Protein AF-A0A1R1WZR1-F1 (afdb_monomer_lite)

Structure (mmCIF, N/CA/C/O backbone):
data_AF-A0A1R1WZR1-F1
#
_entry.id   AF-A0A1R1WZR1-F1
#
loop_
_atom_site.group_PDB
_atom_site.id
_atom_site.type_symbol
_atom_site.label_atom_id
_atom_site.label_alt_id
_atom_site.label_comp_id
_atom_site.label_asym_id
_atom_site.label_entity_id
_atom_site.label_seq_id
_atom_site.pdbx_PDB_ins_code
_atom_site.Cartn_x
_atom_site.Cartn_y
_atom_site.Cartn_z
_atom_site.occupancy
_atom_site.B_iso_or_equiv
_atom_site.auth_seq_id
_atom_site.auth_comp_id
_atom_site.auth_asym_id
_atom_site.auth_atom_id
_atom_site.pdbx_PDB_model_num
ATOM 1 N N . MET A 1 1 ? -73.482 -11.116 -15.774 1.00 37.62 1 MET A N 1
ATOM 2 C CA . MET A 1 1 ? -74.041 -12.390 -16.277 1.00 37.62 1 MET A CA 1
ATOM 3 C C . MET A 1 1 ? -73.138 -12.902 -17.390 1.00 37.62 1 MET A C 1
ATOM 5 O O . MET A 1 1 ? -72.850 -12.108 -18.271 1.00 37.62 1 MET A O 1
ATOM 9 N N . LEU A 1 2 ? -72.759 -14.193 -17.329 1.00 36.72 2 LEU A N 1
ATOM 10 C CA . LEU A 1 2 ? -72.035 -14.998 -18.341 1.00 36.72 2 LEU A CA 1
ATOM 11 C C . LEU A 1 2 ? -70.563 -14.588 -18.610 1.00 36.72 2 LEU A C 1
ATOM 13 O O . LEU A 1 2 ? -70.314 -13.459 -18.987 1.00 36.72 2 LEU A O 1
ATOM 17 N N . ARG A 1 3 ? -69.519 -15.421 -18.483 1.00 36.16 3 ARG A N 1
ATOM 18 C CA . ARG A 1 3 ? -69.372 -16.884 -18.357 1.00 36.16 3 ARG A CA 1
ATOM 19 C C . ARG A 1 3 ? -68.064 -17.215 -17.615 1.00 36.16 3 ARG A C 1
ATOM 21 O O . ARG A 1 3 ? -66.994 -16.769 -18.009 1.00 36.16 3 ARG A O 1
ATOM 28 N N . ILE A 1 4 ? -68.189 -18.045 -16.584 1.00 40.59 4 ILE A N 1
ATOM 29 C CA . ILE A 1 4 ? -67.161 -18.957 -16.067 1.00 40.59 4 ILE A CA 1
ATOM 30 C C . ILE A 1 4 ? -67.338 -20.287 -16.822 1.00 40.59 4 ILE A C 1
ATOM 32 O O . ILE A 1 4 ? -68.452 -20.584 -17.253 1.00 40.59 4 ILE A O 1
ATOM 36 N N . ALA A 1 5 ? -66.262 -21.075 -16.889 1.00 35.78 5 ALA A N 1
ATOM 37 C CA . ALA A 1 5 ? -66.178 -22.492 -17.266 1.00 35.78 5 ALA A CA 1
ATOM 38 C C . ALA A 1 5 ? -65.699 -22.778 -18.695 1.00 35.78 5 ALA A C 1
ATOM 40 O O . ALA A 1 5 ? -66.487 -22.821 -19.630 1.00 35.78 5 ALA A O 1
ATOM 41 N N . TRP A 1 6 ? -64.395 -23.046 -18.795 1.00 32.50 6 TRP A N 1
ATOM 42 C CA . TRP A 1 6 ? -63.782 -24.204 -19.465 1.00 32.50 6 TRP A CA 1
ATOM 43 C C . TRP A 1 6 ? -62.463 -24.460 -18.695 1.00 32.50 6 TRP A C 1
ATOM 45 O O . TRP A 1 6 ? -61.526 -23.678 -18.798 1.00 32.50 6 TRP A O 1
ATOM 55 N N . PHE A 1 7 ? -62.527 -25.214 -17.588 1.00 30.33 7 PHE A N 1
ATOM 56 C CA . PHE A 1 7 ? -61.981 -26.582 -17.462 1.00 30.33 7 PHE A CA 1
ATOM 57 C C . PHE A 1 7 ? -60.513 -26.675 -17.919 1.00 30.33 7 PHE A C 1
ATOM 59 O O . PHE A 1 7 ? -60.225 -26.639 -19.106 1.00 30.33 7 PHE A O 1
ATOM 66 N N . VAL A 1 8 ? -59.532 -26.649 -17.007 1.00 36.91 8 VAL A N 1
ATOM 67 C CA . VAL A 1 8 ? -59.075 -27.816 -16.215 1.00 36.91 8 VAL A CA 1
ATOM 68 C C . VAL A 1 8 ? -58.863 -29.033 -17.114 1.00 36.91 8 VAL A C 1
ATOM 70 O O . VAL A 1 8 ? -59.673 -29.946 -17.099 1.00 36.91 8 VAL A O 1
ATOM 73 N N . TYR A 1 9 ? -57.788 -29.024 -17.905 1.00 30.56 9 TYR A N 1
ATOM 74 C CA . TYR A 1 9 ? -57.142 -30.223 -18.450 1.00 30.56 9 TYR A CA 1
ATOM 75 C C . TYR A 1 9 ? -55.750 -29.841 -18.975 1.00 30.56 9 TYR A C 1
ATOM 77 O O . TYR A 1 9 ? -55.627 -29.434 -20.119 1.00 30.56 9 TYR A O 1
ATOM 85 N N . THR A 1 10 ? -54.748 -29.885 -18.089 1.00 32.31 10 THR A N 1
ATOM 86 C CA 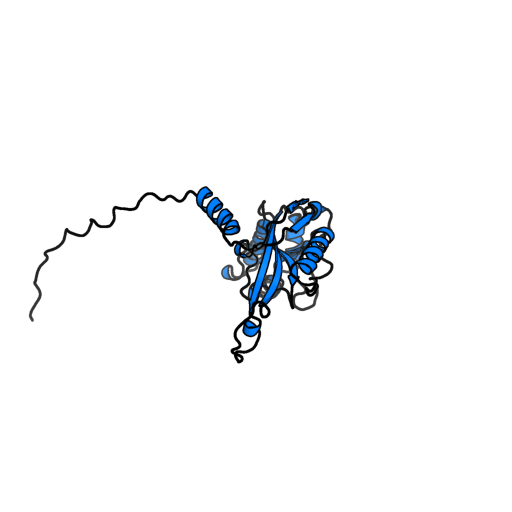. THR A 1 10 ? -53.331 -30.273 -18.316 1.00 32.31 10 THR A CA 1
ATOM 87 C C . THR A 1 10 ? -52.507 -29.880 -17.085 1.00 32.31 10 THR A C 1
ATOM 89 O O . THR A 1 10 ? -51.601 -29.053 -17.127 1.00 32.31 10 THR A O 1
ATOM 92 N N . VAL A 1 11 ? -52.854 -30.475 -15.942 1.00 35.56 11 VAL A N 1
ATOM 93 C CA . VAL A 1 11 ? -51.859 -30.803 -14.917 1.00 35.56 11 VAL A CA 1
ATOM 94 C C . VAL A 1 11 ? -51.240 -32.123 -15.378 1.00 35.56 11 VAL A C 1
ATOM 96 O O . VAL A 1 11 ? -51.978 -33.006 -15.802 1.00 35.56 11 VAL A O 1
ATOM 99 N N . ALA A 1 12 ? -49.913 -32.232 -15.294 1.00 37.47 12 ALA A N 1
ATOM 100 C CA . ALA A 1 12 ? -49.085 -33.338 -15.787 1.00 37.47 12 ALA A CA 1
ATOM 101 C C . ALA A 1 12 ? -48.846 -33.348 -17.308 1.00 37.47 12 ALA A C 1
ATOM 103 O O . ALA A 1 12 ? -49.544 -34.018 -18.050 1.00 37.47 12 ALA A O 1
ATOM 104 N N . VAL A 1 13 ? -47.842 -32.584 -17.753 1.00 36.78 13 VAL A N 1
ATOM 105 C CA . VAL A 1 13 ? -46.701 -32.998 -18.606 1.00 36.78 13 VAL A CA 1
ATOM 106 C C . VAL A 1 13 ? -45.924 -31.716 -18.919 1.00 36.78 13 VAL A C 1
ATOM 108 O O . VAL A 1 13 ? -46.187 -31.047 -19.905 1.00 36.78 13 VAL A O 1
ATOM 111 N N . GLN A 1 14 ? -45.025 -31.334 -18.009 1.00 33.38 14 GLN A N 1
ATOM 112 C CA . GLN A 1 14 ? -43.757 -30.632 -18.299 1.00 33.38 14 GLN A CA 1
ATOM 113 C C . GLN A 1 14 ? -42.875 -30.493 -17.039 1.00 33.38 14 GLN A C 1
ATOM 115 O O . GLN A 1 14 ? -42.017 -29.625 -16.940 1.00 33.38 14 GLN A O 1
ATOM 120 N N . ALA A 1 15 ? -43.021 -31.421 -16.086 1.00 34.47 15 ALA A N 1
ATOM 121 C CA . ALA A 1 15 ? -42.081 -31.634 -14.983 1.00 34.47 15 ALA A CA 1
ATOM 122 C C . ALA A 1 15 ? -41.011 -32.679 -15.367 1.00 34.47 15 ALA A C 1
ATOM 124 O O . ALA A 1 15 ? -40.674 -33.562 -14.583 1.00 34.47 15 ALA A O 1
ATOM 125 N N . THR A 1 16 ? -40.512 -32.631 -16.607 1.00 35.34 16 THR A N 1
ATOM 126 C CA . THR A 1 16 ? -39.524 -33.608 -17.112 1.00 35.34 16 THR A CA 1
ATOM 127 C C . THR A 1 16 ? -38.493 -32.983 -18.055 1.00 35.34 16 THR A C 1
ATOM 129 O O . THR A 1 16 ? -37.987 -33.644 -18.951 1.00 35.34 16 THR A O 1
ATOM 132 N N . LEU A 1 17 ? -38.153 -31.708 -17.839 1.00 32.84 17 LEU A N 1
ATOM 133 C CA . LEU A 1 17 ? -37.008 -31.043 -18.485 1.00 32.84 17 LEU A CA 1
ATOM 134 C C . LEU A 1 17 ? -36.133 -30.260 -17.487 1.00 32.84 17 LEU A C 1
ATOM 136 O O . LEU A 1 17 ? -35.442 -29.317 -17.852 1.00 32.84 17 LEU A O 1
ATOM 140 N N . ILE A 1 18 ? -36.132 -30.676 -16.215 1.00 35.16 18 ILE A N 1
ATOM 141 C CA . ILE A 1 18 ? -35.184 -30.204 -15.190 1.00 35.16 18 ILE A CA 1
ATOM 142 C C . ILE A 1 18 ? -34.619 -31.418 -14.439 1.00 35.16 18 ILE A C 1
ATOM 144 O O . ILE A 1 18 ? -34.732 -31.520 -13.229 1.00 35.16 18 ILE A O 1
ATOM 148 N N . VAL A 1 19 ? -34.054 -32.385 -15.164 1.00 33.97 19 VAL A N 1
ATOM 149 C CA . VAL A 1 19 ? -33.111 -33.377 -14.615 1.00 33.97 19 VAL A CA 1
ATOM 150 C C . VAL A 1 19 ? -32.180 -33.804 -15.750 1.00 33.97 19 VAL A C 1
ATOM 152 O O . VAL A 1 19 ? -32.362 -34.863 -16.331 1.00 33.97 19 VAL A O 1
ATOM 155 N N . GLN A 1 20 ? -31.220 -32.954 -16.116 1.00 33.44 20 GLN A N 1
ATOM 156 C CA . GLN A 1 20 ? -29.980 -33.361 -16.796 1.00 33.44 20 GLN A CA 1
ATOM 157 C C . GLN A 1 20 ? -29.007 -32.175 -16.850 1.00 33.44 20 GLN A C 1
ATOM 159 O O . GLN A 1 20 ? -28.903 -31.477 -17.849 1.00 33.44 20 GLN A O 1
ATOM 164 N N . ASN A 1 21 ? -28.366 -31.898 -15.712 1.00 33.84 21 ASN A N 1
ATOM 165 C CA . ASN A 1 21 ? -26.949 -31.511 -15.621 1.00 33.84 21 ASN A CA 1
ATOM 166 C C . ASN A 1 21 ? -26.585 -31.216 -14.159 1.00 33.84 21 ASN A C 1
ATOM 168 O O . ASN A 1 21 ? -26.257 -30.098 -13.781 1.00 33.84 21 ASN A O 1
ATOM 172 N N . ASN A 1 22 ? -26.629 -32.255 -13.324 1.00 36.09 22 ASN A N 1
ATOM 173 C CA . ASN A 1 22 ? -25.802 -32.309 -12.124 1.00 36.09 22 ASN A CA 1
ATOM 174 C C . ASN A 1 22 ? -24.603 -33.191 -12.459 1.00 36.09 22 ASN A C 1
ATOM 176 O O . ASN A 1 22 ? -24.754 -34.407 -12.520 1.00 36.09 22 ASN A O 1
ATOM 180 N N . ASN A 1 23 ? -23.461 -32.562 -12.739 1.00 35.28 23 ASN A N 1
ATOM 181 C CA . ASN A 1 23 ? -22.123 -33.040 -12.369 1.00 35.28 23 ASN A CA 1
ATOM 182 C C . ASN A 1 23 ? -21.047 -32.075 -12.884 1.00 35.28 23 ASN A C 1
ATOM 184 O O . ASN A 1 23 ? -20.205 -32.445 -13.690 1.00 35.28 23 ASN A O 1
ATOM 188 N N . GLN A 1 24 ? -21.048 -30.839 -12.388 1.00 40.78 24 GLN A N 1
ATOM 189 C CA . GLN A 1 24 ? -19.816 -30.058 -12.270 1.00 40.78 24 GLN A CA 1
ATOM 190 C C . GLN A 1 24 ? -19.878 -29.255 -10.972 1.00 40.78 24 GLN A C 1
ATOM 192 O O . GLN A 1 24 ? -20.095 -28.048 -10.950 1.00 40.78 24 GLN A O 1
ATOM 197 N N . LEU A 1 25 ? -19.685 -29.958 -9.854 1.00 38.47 25 LEU A N 1
ATOM 198 C CA . LEU A 1 25 ? -19.007 -29.346 -8.717 1.00 38.47 25 LEU A CA 1
ATOM 199 C C . LEU A 1 25 ? -17.603 -29.005 -9.221 1.00 38.47 25 LEU A C 1
ATOM 201 O O . LEU A 1 25 ? -16.737 -29.873 -9.297 1.00 38.47 25 LEU A O 1
ATOM 205 N N . VAL A 1 26 ? -17.433 -27.763 -9.671 1.00 46.22 26 VAL A N 1
ATOM 206 C CA . VAL A 1 26 ? -16.134 -27.222 -10.057 1.00 46.22 26 VAL A CA 1
ATOM 207 C C . VAL A 1 26 ? -15.266 -27.270 -8.809 1.00 46.22 26 VAL A C 1
ATOM 209 O O . VAL A 1 26 ? -15.488 -26.538 -7.844 1.00 46.22 26 VAL A O 1
ATOM 212 N N . ASP A 1 27 ? -14.309 -28.190 -8.808 1.00 45.44 27 ASP A N 1
ATOM 213 C CA . ASP A 1 27 ? -13.252 -28.232 -7.816 1.00 45.44 27 ASP A CA 1
ATOM 214 C C . ASP A 1 27 ? -12.564 -26.860 -7.804 1.00 45.44 27 ASP A C 1
ATOM 216 O O . ASP A 1 27 ? -12.022 -26.399 -8.810 1.00 45.44 27 ASP A O 1
ATOM 220 N N . LEU A 1 28 ? -12.618 -26.172 -6.663 1.00 48.94 28 LEU A N 1
ATOM 221 C CA . LEU A 1 28 ? -12.037 -24.838 -6.497 1.00 48.94 28 LEU A CA 1
ATOM 222 C C . LEU A 1 28 ? -10.522 -24.838 -6.765 1.00 48.94 28 LEU A C 1
ATOM 224 O O . LEU A 1 28 ? -9.962 -23.792 -7.100 1.00 48.94 28 LEU A O 1
ATOM 228 N N . ASN A 1 29 ? -9.857 -25.996 -6.674 1.00 42.75 29 ASN A N 1
ATOM 229 C CA . ASN A 1 29 ? -8.469 -26.139 -7.107 1.00 42.75 29 ASN A CA 1
ATOM 230 C C . ASN A 1 29 ? -8.338 -26.152 -8.634 1.00 42.75 29 ASN A C 1
ATOM 232 O O . ASN A 1 29 ? -7.409 -25.545 -9.160 1.00 42.75 29 ASN A O 1
ATOM 236 N N . SER A 1 30 ? -9.289 -26.755 -9.344 1.00 43.06 30 SER A N 1
ATOM 237 C CA . SER A 1 30 ? -9.346 -26.760 -10.809 1.00 43.06 30 SER A CA 1
ATOM 238 C C . SER A 1 30 ? -9.629 -25.359 -11.372 1.00 43.06 30 SER A C 1
ATOM 240 O O . SER A 1 30 ? -8.906 -24.913 -12.257 1.00 43.06 30 SER A O 1
ATOM 242 N N . ALA A 1 31 ? -10.540 -24.587 -10.765 1.00 41.94 31 ALA A N 1
ATOM 243 C CA . ALA A 1 31 ? -10.764 -23.178 -11.131 1.00 41.94 31 ALA A CA 1
ATOM 244 C C . ALA A 1 31 ? -9.541 -22.277 -10.847 1.00 41.94 31 ALA A C 1
ATOM 246 O O . ALA A 1 31 ? -9.255 -21.332 -11.583 1.00 41.94 31 ALA A O 1
ATOM 247 N N . ARG A 1 32 ? -8.772 -22.579 -9.790 1.00 44.28 32 ARG A N 1
ATOM 248 C CA . ARG A 1 32 ? -7.516 -21.881 -9.464 1.00 44.28 32 ARG A CA 1
ATOM 249 C C . ARG A 1 32 ? -6.386 -22.225 -10.438 1.00 44.28 32 ARG A C 1
ATOM 251 O O . ARG A 1 32 ? -5.558 -21.363 -10.728 1.00 44.28 32 ARG A O 1
ATOM 258 N N . ILE A 1 33 ? -6.346 -23.460 -10.936 1.00 47.31 33 ILE A N 1
ATOM 259 C CA . ILE A 1 33 ? -5.414 -23.890 -11.985 1.00 47.31 33 ILE A CA 1
ATOM 260 C C . ILE A 1 33 ? -5.809 -23.270 -13.332 1.00 47.31 33 ILE A C 1
ATOM 262 O O . ILE A 1 33 ? -4.930 -22.817 -14.058 1.00 47.31 33 ILE A O 1
ATOM 266 N N . GLU A 1 34 ? -7.102 -23.155 -13.640 1.00 43.81 34 GLU A N 1
ATOM 267 C CA . GLU A 1 34 ? -7.590 -22.519 -14.871 1.00 43.81 34 GLU A CA 1
ATOM 268 C C . GLU A 1 34 ? -7.324 -21.007 -14.912 1.00 43.81 34 GLU A C 1
ATOM 270 O O . GLU A 1 34 ? -6.760 -20.529 -15.894 1.00 43.81 34 GLU A O 1
ATOM 275 N N . LEU A 1 35 ? -7.570 -20.268 -13.823 1.00 47.62 35 LEU A N 1
ATOM 276 C CA . LEU A 1 35 ? -7.175 -18.851 -13.705 1.00 47.62 35 LEU A CA 1
ATOM 277 C C . LEU A 1 35 ? -5.647 -18.657 -13.726 1.00 47.62 35 LEU A C 1
ATOM 279 O O . LEU A 1 35 ? -5.144 -17.648 -14.217 1.00 47.62 35 LEU A O 1
ATOM 283 N N . GLY A 1 36 ? -4.888 -19.632 -13.213 1.00 40.72 36 GLY A N 1
ATOM 284 C CA . GLY A 1 36 ? -3.427 -19.656 -13.320 1.00 40.72 36 GLY A CA 1
ATOM 285 C C . GLY A 1 36 ? -2.912 -19.955 -14.735 1.00 40.72 36 GLY A C 1
ATOM 286 O O . GLY A 1 36 ? -1.810 -19.516 -15.074 1.00 40.72 36 GLY A O 1
ATOM 287 N N . ASN A 1 37 ? -3.705 -20.662 -15.548 1.00 40.34 37 ASN A N 1
ATOM 288 C CA . ASN A 1 37 ? -3.395 -21.072 -16.922 1.00 40.34 37 ASN A CA 1
ATOM 289 C C . ASN A 1 37 ? -3.870 -20.072 -17.985 1.00 40.34 37 ASN A C 1
ATOM 291 O O . ASN A 1 37 ? -3.258 -20.000 -19.051 1.00 40.34 37 ASN A O 1
ATOM 295 N N . GLU A 1 38 ? -4.899 -19.260 -17.727 1.00 42.34 38 GLU A N 1
ATOM 296 C CA . GLU A 1 38 ? -5.240 -18.136 -18.615 1.00 42.34 38 GLU A CA 1
ATOM 297 C C . GLU A 1 38 ? -4.110 -17.101 -18.689 1.00 42.34 38 GLU A C 1
ATOM 299 O O . GLU A 1 38 ? -3.870 -16.524 -19.748 1.00 42.34 38 GLU A O 1
ATOM 304 N N . PHE A 1 39 ? -3.322 -16.968 -17.616 1.00 46.03 39 PHE A N 1
ATOM 305 C CA . PHE A 1 39 ? -2.108 -16.147 -17.580 1.00 46.03 39 PHE A CA 1
ATOM 306 C C . PHE A 1 39 ? -1.029 -16.599 -18.580 1.00 46.03 39 PHE A C 1
ATOM 308 O O . PHE A 1 39 ? -0.160 -15.818 -18.952 1.00 46.03 39 PHE A O 1
ATOM 315 N N . GLN A 1 40 ? -1.069 -17.864 -19.008 1.00 42.50 40 GLN A N 1
ATOM 316 C CA . GLN A 1 40 ? -0.094 -18.461 -19.922 1.00 42.50 40 GLN A CA 1
ATOM 317 C C . GLN A 1 40 ? -0.621 -18.563 -21.365 1.00 42.50 40 GLN A C 1
ATOM 319 O O . GLN A 1 40 ? 0.160 -18.774 -22.290 1.00 42.50 40 GLN A O 1
ATOM 324 N N . LYS A 1 41 ? -1.935 -18.390 -21.577 1.00 39.94 41 LYS A N 1
ATOM 325 C CA . LYS A 1 41 ? -2.591 -18.516 -22.891 1.00 39.94 41 LYS A CA 1
ATOM 326 C C . LYS A 1 41 ? -2.639 -17.227 -23.713 1.00 39.94 41 LYS A C 1
ATOM 328 O O . LYS A 1 41 ? -2.978 -17.302 -24.890 1.00 39.94 41 LYS A O 1
ATOM 333 N N . SER A 1 42 ? -2.294 -16.066 -23.155 1.00 42.25 42 SER A N 1
ATOM 334 C CA . SER A 1 42 ? -2.383 -14.793 -23.888 1.00 42.25 42 SER A CA 1
ATOM 335 C C . SER A 1 42 ? -1.244 -14.545 -24.885 1.00 42.25 42 SER A C 1
ATOM 337 O O . SER A 1 42 ? -1.295 -13.547 -25.596 1.00 42.25 42 SER A O 1
ATOM 339 N N . GLY A 1 43 ? -0.229 -15.417 -24.977 1.00 39.16 43 GLY A N 1
ATOM 340 C CA . GLY A 1 43 ? 0.824 -15.321 -26.003 1.00 39.16 43 GLY A CA 1
ATOM 341 C C . GLY A 1 43 ? 1.631 -14.013 -25.992 1.00 39.16 43 GLY A C 1
ATOM 342 O O . GLY A 1 43 ? 2.432 -13.776 -26.893 1.00 39.16 43 GLY A O 1
ATOM 343 N N . LEU A 1 44 ? 1.442 -13.161 -24.983 1.00 49.81 44 LEU A N 1
ATOM 344 C CA . LEU A 1 44 ? 2.223 -11.955 -24.782 1.00 49.81 44 LEU A CA 1
ATOM 345 C C . LEU A 1 44 ? 3.546 -12.378 -24.144 1.00 49.81 44 LEU A C 1
ATOM 347 O O . LEU A 1 44 ? 3.570 -12.825 -22.999 1.00 49.81 44 LEU A O 1
ATOM 351 N N . ASN A 1 45 ? 4.647 -12.235 -24.884 1.00 59.16 45 ASN A N 1
ATOM 352 C CA . ASN A 1 45 ? 6.003 -12.256 -24.332 1.00 59.16 45 ASN A CA 1
ATOM 353 C C . ASN A 1 45 ? 6.158 -11.067 -23.369 1.00 59.16 45 ASN A C 1
ATOM 355 O O . ASN A 1 45 ? 6.713 -10.028 -23.724 1.00 59.16 45 ASN A O 1
ATOM 359 N N . THR A 1 46 ? 5.607 -11.174 -22.163 1.00 69.44 46 THR A N 1
ATOM 360 C CA . THR A 1 46 ? 5.797 -10.169 -21.121 1.00 69.44 46 THR A CA 1
ATOM 361 C C . THR A 1 46 ? 7.178 -10.372 -20.510 1.00 69.44 46 THR A C 1
ATOM 363 O O . THR A 1 46 ? 7.476 -11.496 -20.105 1.00 69.44 46 THR A O 1
ATOM 366 N N . PRO A 1 47 ? 8.019 -9.327 -20.425 1.00 84.00 47 PRO A N 1
ATOM 367 C CA . PRO A 1 47 ? 9.342 -9.449 -19.833 1.00 84.00 47 PRO A CA 1
ATOM 368 C C . PRO A 1 47 ? 9.289 -9.996 -18.403 1.00 84.00 47 PRO A C 1
ATOM 370 O O . PRO A 1 47 ? 8.377 -9.681 -17.626 1.00 84.00 47 PRO A O 1
ATOM 373 N N . ASP A 1 48 ? 10.296 -10.793 -18.056 1.00 89.56 48 ASP A N 1
ATOM 374 C CA . ASP A 1 48 ? 10.505 -11.261 -16.692 1.00 89.56 48 ASP A CA 1
ATOM 375 C C . ASP A 1 48 ? 11.151 -10.157 -15.855 1.00 89.56 48 ASP A C 1
ATOM 377 O O . ASP A 1 48 ? 12.156 -9.558 -16.246 1.00 89.56 48 ASP A O 1
ATOM 381 N N . PHE A 1 49 ? 10.613 -9.935 -14.658 1.00 95.94 49 PHE A N 1
ATOM 382 C CA . PHE A 1 49 ? 11.166 -8.982 -13.703 1.00 95.94 49 PHE A CA 1
ATOM 383 C C . PHE A 1 49 ? 11.581 -9.689 -12.420 1.00 95.94 49 PHE A C 1
ATOM 385 O O . PHE A 1 49 ? 10.890 -10.579 -11.919 1.00 95.94 49 PHE A O 1
ATOM 392 N N . SER A 1 50 ? 12.725 -9.280 -11.876 1.00 96.94 50 SER A N 1
ATOM 393 C CA . SER A 1 50 ? 13.227 -9.795 -10.604 1.00 96.94 50 SER A CA 1
ATOM 394 C C . SER A 1 50 ? 12.986 -8.792 -9.485 1.00 96.94 50 SER A C 1
ATOM 396 O O . SER A 1 50 ? 13.104 -7.585 -9.687 1.00 96.94 50 SER A O 1
ATOM 398 N N . LEU A 1 51 ? 12.674 -9.300 -8.298 1.00 98.12 51 LEU A N 1
ATOM 399 C CA . LEU A 1 51 ? 12.442 -8.502 -7.103 1.00 98.12 51 LEU A CA 1
ATOM 400 C C . LEU A 1 51 ? 13.244 -9.083 -5.943 1.00 98.12 51 LEU A C 1
ATOM 402 O O . LEU A 1 51 ? 13.127 -10.265 -5.630 1.00 98.12 51 LEU A O 1
ATOM 406 N N . SER A 1 52 ? 14.050 -8.246 -5.295 1.00 98.38 52 SER A N 1
ATOM 407 C CA . SER A 1 52 ? 14.829 -8.675 -4.135 1.00 98.38 52 SER A CA 1
ATOM 408 C C . SER A 1 52 ? 13.918 -9.068 -2.972 1.00 98.38 52 SER A C 1
ATOM 410 O O . SER A 1 52 ? 12.996 -8.327 -2.618 1.00 98.38 52 SER A O 1
ATOM 412 N N . LYS A 1 53 ? 14.223 -10.196 -2.320 1.00 98.19 53 LYS A N 1
ATOM 413 C CA . LYS A 1 53 ? 13.562 -10.639 -1.077 1.00 98.19 53 LYS A CA 1
ATOM 414 C C . LYS A 1 53 ? 13.695 -9.640 0.069 1.00 98.19 53 LYS A C 1
ATOM 416 O O . LYS A 1 53 ? 12.938 -9.719 1.035 1.00 98.19 53 LYS A O 1
ATOM 421 N N . ASP A 1 54 ? 14.601 -8.675 -0.047 1.00 98.44 54 ASP A N 1
ATOM 422 C CA . ASP A 1 54 ? 14.727 -7.588 0.915 1.00 98.44 54 ASP A CA 1
ATOM 423 C C . ASP A 1 54 ? 13.467 -6.731 1.010 1.00 98.44 54 ASP A C 1
ATOM 425 O O . ASP A 1 54 ? 13.281 -6.089 2.038 1.00 98.44 54 ASP A O 1
ATOM 429 N N . ILE A 1 55 ? 12.558 -6.783 0.026 1.00 98.25 55 ILE A N 1
ATOM 430 C CA . ILE A 1 55 ? 11.239 -6.142 0.125 1.00 98.25 55 ILE A CA 1
ATOM 431 C C . ILE A 1 55 ? 10.469 -6.571 1.387 1.00 98.25 55 ILE A C 1
ATOM 433 O O . ILE A 1 55 ? 9.698 -5.791 1.935 1.00 98.25 55 ILE A O 1
ATOM 437 N N . TYR A 1 56 ? 10.714 -7.782 1.899 1.00 98.38 56 TYR A N 1
ATOM 438 C CA . TYR A 1 56 ? 10.042 -8.316 3.085 1.00 98.38 56 TYR A CA 1
ATOM 439 C C . TYR A 1 56 ? 10.646 -7.843 4.417 1.00 98.38 56 TYR A C 1
ATOM 441 O O . TYR A 1 56 ? 10.128 -8.195 5.473 1.00 98.38 56 TYR A O 1
ATOM 449 N N . LYS A 1 57 ? 11.717 -7.037 4.403 1.00 98.06 57 LYS A N 1
ATOM 450 C CA . LYS A 1 57 ? 12.370 -6.490 5.610 1.00 98.06 57 LYS A CA 1
ATOM 451 C C . LYS A 1 57 ? 11.681 -5.214 6.123 1.00 98.06 57 LYS A C 1
ATOM 453 O O . LYS A 1 57 ? 12.352 -4.274 6.544 1.00 98.06 57 LYS A O 1
ATOM 458 N N . ALA A 1 58 ? 10.351 -5.159 6.053 1.00 97.25 58 ALA A N 1
ATOM 459 C CA . ALA A 1 58 ? 9.562 -4.006 6.496 1.00 97.25 58 ALA A CA 1
ATOM 460 C C . ALA A 1 58 ? 9.704 -3.732 8.002 1.00 97.25 58 ALA A C 1
ATOM 462 O O . ALA A 1 58 ? 9.725 -2.586 8.431 1.00 97.25 58 ALA A O 1
ATOM 463 N N . ASP A 1 59 ? 9.962 -4.769 8.801 1.00 97.06 59 ASP A N 1
ATOM 464 C CA . ASP A 1 59 ? 10.223 -4.657 10.239 1.00 97.06 59 ASP A CA 1
ATOM 465 C C . ASP A 1 59 ? 11.519 -3.904 10.588 1.00 97.06 59 ASP A C 1
ATOM 467 O O . ASP A 1 59 ? 11.736 -3.569 11.755 1.00 97.06 59 ASP A O 1
ATOM 471 N N . LYS A 1 60 ? 12.371 -3.640 9.589 1.00 97.19 60 LYS A N 1
ATOM 472 C CA . LYS A 1 60 ? 13.587 -2.821 9.695 1.00 97.19 60 LYS A CA 1
ATOM 473 C C . LYS A 1 60 ? 13.392 -1.381 9.227 1.00 97.19 60 LYS A C 1
ATOM 475 O O . LYS A 1 60 ? 14.342 -0.605 9.283 1.00 97.19 60 LYS A O 1
ATOM 480 N N . VAL A 1 61 ? 12.206 -1.042 8.731 1.00 96.62 61 VAL A N 1
ATOM 481 C CA . VAL A 1 61 ? 11.847 0.310 8.305 1.00 96.62 61 VAL A CA 1
ATOM 482 C C . VAL A 1 61 ? 11.029 0.961 9.411 1.00 96.62 61 VAL A C 1
ATOM 484 O O . VAL A 1 61 ? 10.241 0.310 10.101 1.00 96.62 61 VAL A O 1
ATOM 487 N N . GLU A 1 62 ? 11.241 2.257 9.609 1.00 96.81 62 GLU A N 1
ATOM 488 C CA . GLU A 1 62 ? 10.453 3.025 10.561 1.00 96.81 62 GLU A CA 1
ATOM 489 C C . GLU A 1 62 ? 8.988 3.112 10.110 1.00 96.81 62 GLU A C 1
ATOM 491 O O . GLU A 1 62 ? 8.673 3.148 8.920 1.00 96.81 62 GLU A O 1
ATOM 496 N N . PHE A 1 63 ? 8.073 3.127 11.076 1.00 97.69 63 PHE A N 1
ATOM 497 C CA . PHE A 1 63 ? 6.689 3.483 10.805 1.00 97.69 63 PHE A CA 1
ATOM 498 C C . PHE A 1 63 ? 6.576 5.002 10.676 1.00 97.69 63 PHE A C 1
ATOM 500 O O . PHE A 1 63 ? 6.742 5.713 11.666 1.00 97.69 63 PHE A O 1
ATOM 507 N N . ILE A 1 64 ? 6.270 5.480 9.473 1.00 96.75 64 ILE A N 1
ATOM 508 C CA . ILE A 1 64 ? 6.076 6.902 9.198 1.00 96.75 64 ILE A CA 1
ATOM 509 C C . ILE A 1 64 ? 4.606 7.249 9.426 1.00 96.75 64 ILE A C 1
ATOM 511 O O . ILE A 1 64 ? 3.700 6.607 8.895 1.00 96.75 64 ILE A O 1
ATOM 515 N N . LYS A 1 65 ? 4.371 8.286 10.229 1.00 96.94 65 LYS A N 1
ATOM 516 C CA . LYS A 1 65 ? 3.040 8.856 10.428 1.00 96.94 65 LYS A CA 1
ATOM 517 C C . LYS A 1 65 ? 2.784 9.902 9.352 1.00 96.94 65 LYS A C 1
ATOM 519 O O . LYS A 1 65 ? 3.456 10.930 9.318 1.00 96.94 65 LYS A O 1
ATOM 524 N N . HIS A 1 66 ? 1.808 9.653 8.490 1.00 96.19 66 HIS A N 1
ATOM 525 C CA . HIS A 1 66 ? 1.397 10.618 7.474 1.00 96.19 66 HIS A CA 1
ATOM 526 C C . HIS A 1 66 ? 0.288 11.496 8.049 1.00 96.19 66 HIS A C 1
ATOM 528 O O . HIS A 1 66 ? -0.891 11.147 8.014 1.00 96.19 66 HIS A O 1
ATOM 534 N N . GLU A 1 67 ? 0.704 12.597 8.670 1.00 95.12 67 GLU A N 1
ATOM 535 C CA . GLU A 1 67 ? -0.153 13.517 9.429 1.00 95.12 67 GLU A CA 1
ATOM 536 C C . GLU A 1 67 ? -0.147 14.936 8.830 1.00 95.12 67 GLU A C 1
ATOM 538 O O . GLU A 1 67 ? -0.475 15.893 9.525 1.00 95.12 67 GLU A O 1
ATOM 543 N N . GLY A 1 68 ? 0.202 15.075 7.545 1.00 90.25 68 GLY A N 1
ATOM 544 C CA . GLY A 1 68 ? 0.305 16.366 6.860 1.00 90.25 68 GLY A CA 1
ATOM 545 C C . GLY A 1 68 ? -0.987 17.188 6.914 1.00 90.25 68 GLY A C 1
ATOM 546 O O . GLY A 1 68 ? -2.100 16.650 6.950 1.00 90.25 68 GLY A O 1
ATOM 547 N N . ASP A 1 69 ? -0.850 18.511 6.953 1.00 86.19 69 ASP A N 1
ATOM 548 C CA . ASP A 1 69 ? -1.987 19.437 7.033 1.00 86.19 69 ASP A CA 1
ATOM 549 C C . ASP A 1 69 ? -2.567 19.800 5.665 1.00 86.19 69 ASP A C 1
ATOM 551 O O . ASP A 1 69 ? -3.677 20.331 5.573 1.00 86.19 69 ASP A O 1
ATOM 555 N N . GLU A 1 70 ? -1.850 19.472 4.595 1.00 84.38 70 GLU A N 1
ATOM 556 C CA . GLU A 1 70 ? -2.331 19.570 3.232 1.00 84.38 70 GLU A CA 1
ATOM 557 C C . GLU A 1 70 ? -3.529 18.646 2.965 1.00 84.38 70 GLU A C 1
ATOM 559 O O . GLU A 1 70 ? -3.724 17.597 3.590 1.00 84.38 70 GLU A O 1
ATOM 564 N N . ALA A 1 71 ? -4.347 19.032 1.981 1.00 76.56 71 ALA A N 1
ATOM 565 C CA . ALA A 1 71 ? -5.404 18.165 1.483 1.00 76.56 71 ALA A CA 1
ATOM 566 C C . ALA A 1 71 ? -4.796 16.827 1.042 1.00 76.56 71 ALA A C 1
ATOM 568 O O . ALA A 1 71 ? -3.857 16.800 0.250 1.00 76.56 71 ALA A O 1
ATOM 569 N N . PHE A 1 72 ? -5.353 15.729 1.557 1.00 82.75 72 PHE A N 1
ATOM 570 C CA . PHE A 1 72 ? -4.871 14.364 1.328 1.00 82.75 72 PHE A CA 1
ATOM 571 C C . PHE A 1 72 ? -3.492 14.022 1.935 1.00 82.75 72 PHE A C 1
ATOM 573 O O . PHE A 1 72 ? -2.972 12.942 1.663 1.00 82.75 72 PHE A O 1
ATOM 580 N N . GLY A 1 73 ? -2.949 14.862 2.826 1.00 90.25 73 GLY A N 1
ATOM 581 C CA . GLY A 1 73 ? -1.714 14.587 3.580 1.00 90.25 73 GLY A CA 1
ATOM 582 C C . GLY A 1 73 ? -1.853 13.537 4.691 1.00 90.25 73 GLY A C 1
ATOM 583 O O . GLY A 1 73 ? -0.858 13.085 5.260 1.00 90.25 73 GLY A O 1
ATOM 584 N N . LYS A 1 74 ? -3.093 13.125 4.999 1.00 96.50 74 LYS A N 1
ATOM 585 C CA . LYS A 1 74 ? -3.431 12.177 6.072 1.00 96.50 74 LYS A CA 1
ATOM 586 C C . LYS A 1 74 ? -3.873 10.832 5.515 1.00 96.50 74 LYS A C 1
ATOM 588 O O . LYS A 1 74 ? -4.909 10.737 4.859 1.00 96.50 74 LYS A O 1
ATOM 593 N N . TYR A 1 75 ? -3.093 9.794 5.797 1.00 97.12 75 TYR A N 1
ATOM 594 C CA . TYR A 1 75 ? -3.361 8.417 5.384 1.00 97.12 75 TYR A CA 1
ATOM 595 C C . TYR A 1 75 ? -2.614 7.419 6.273 1.00 97.12 75 TYR A C 1
ATOM 597 O O . TYR A 1 75 ? -1.724 7.790 7.034 1.00 97.12 75 TYR A O 1
ATOM 605 N N . LEU A 1 76 ? -2.973 6.136 6.183 1.00 98.50 76 LEU A N 1
ATOM 606 C CA . LEU A 1 76 ? -2.255 5.071 6.883 1.00 98.50 76 LEU A CA 1
ATOM 607 C C . LEU A 1 76 ? -1.550 4.177 5.875 1.00 98.50 76 LEU A C 1
ATOM 609 O O . LEU A 1 76 ? -2.187 3.653 4.959 1.00 98.50 76 LEU A O 1
ATOM 613 N N . ALA A 1 77 ? -0.266 3.931 6.102 1.00 98.00 77 ALA A N 1
ATOM 614 C CA . ALA A 1 77 ? 0.561 3.102 5.247 1.00 98.00 77 ALA A CA 1
ATOM 615 C C . ALA A 1 77 ? 1.478 2.179 6.064 1.00 98.00 77 ALA A C 1
ATOM 617 O O . ALA A 1 77 ? 1.835 2.465 7.204 1.00 98.00 77 ALA A O 1
ATOM 618 N N . MET A 1 78 ? 1.843 1.046 5.470 1.00 98.56 78 MET A N 1
ATOM 619 C CA . MET A 1 78 ? 2.949 0.205 5.914 1.00 98.56 78 MET A CA 1
ATOM 620 C C . MET A 1 78 ? 4.135 0.517 5.012 1.00 98.56 78 MET A C 1
ATOM 622 O O . MET A 1 78 ? 4.131 0.122 3.844 1.00 98.56 78 MET A O 1
ATOM 626 N N . ASN A 1 79 ? 5.133 1.227 5.533 1.00 98.38 79 ASN A N 1
ATOM 627 C CA . ASN A 1 79 ? 6.359 1.505 4.787 1.00 98.38 79 ASN A CA 1
ATOM 628 C C . ASN A 1 79 ? 7.127 0.202 4.547 1.00 98.38 79 ASN A C 1
ATOM 630 O O . ASN A 1 79 ? 7.134 -0.689 5.389 1.00 98.38 79 ASN A O 1
ATOM 634 N N . ILE A 1 80 ? 7.786 0.089 3.406 1.00 98.00 80 ILE A N 1
ATOM 635 C CA . ILE A 1 80 ? 8.607 -1.068 3.049 1.00 98.00 80 ILE A CA 1
ATOM 636 C C . ILE A 1 80 ? 9.973 -0.588 2.550 1.00 98.00 80 ILE A C 1
ATOM 638 O O . ILE A 1 80 ? 10.127 0.585 2.199 1.00 98.00 80 ILE A O 1
ATOM 642 N N . PRO A 1 81 ? 10.992 -1.461 2.497 1.00 97.88 81 PRO A N 1
ATOM 643 C CA . PRO A 1 81 ? 12.301 -1.075 1.992 1.00 97.88 81 PRO A CA 1
ATOM 644 C C . PRO A 1 81 ? 12.201 -0.513 0.570 1.00 97.88 81 PRO A C 1
ATOM 646 O O . PRO A 1 81 ? 11.731 -1.187 -0.346 1.00 97.88 81 PRO A O 1
ATOM 649 N N . TYR A 1 82 ? 12.665 0.724 0.388 1.00 97.94 82 TYR A N 1
ATOM 650 C CA . TYR A 1 82 ? 12.548 1.439 -0.884 1.00 97.94 82 TYR A CA 1
ATOM 651 C C . TYR A 1 82 ? 13.452 0.854 -1.977 1.00 97.94 82 TYR A C 1
ATOM 653 O O . TYR A 1 82 ? 13.028 0.708 -3.120 1.00 97.94 82 TYR A O 1
ATOM 661 N N . GLN A 1 83 ? 14.685 0.457 -1.638 1.00 97.88 83 GLN A N 1
ATOM 662 C CA . GLN A 1 83 ? 15.679 0.053 -2.640 1.00 97.88 83 GLN A CA 1
ATOM 663 C C . GLN A 1 83 ? 15.237 -1.129 -3.533 1.00 97.88 83 GLN A C 1
ATOM 665 O O . GLN A 1 83 ? 15.403 -1.031 -4.749 1.00 97.88 83 GLN A O 1
ATOM 670 N N . PRO A 1 84 ? 14.641 -2.223 -3.007 1.00 98.25 84 PRO A N 1
ATOM 671 C CA . PRO A 1 84 ? 14.078 -3.285 -3.846 1.00 98.25 84 PRO A CA 1
ATOM 672 C C . PRO A 1 84 ? 13.034 -2.789 -4.851 1.00 98.25 84 PRO A C 1
ATOM 674 O O . PRO A 1 84 ? 13.026 -3.236 -5.997 1.00 98.25 84 PRO A O 1
ATOM 677 N N . VAL A 1 85 ? 12.178 -1.854 -4.432 1.00 98.25 85 VAL A N 1
ATOM 678 C CA . VAL A 1 85 ? 11.112 -1.288 -5.267 1.00 98.25 85 VAL A CA 1
ATOM 679 C C . VAL A 1 85 ? 11.694 -0.358 -6.326 1.00 98.25 85 VAL A C 1
ATOM 681 O O . VAL A 1 85 ? 11.327 -0.464 -7.492 1.00 98.25 85 VAL A O 1
ATOM 684 N N . LYS A 1 86 ? 12.668 0.478 -5.957 1.00 98.00 86 LYS A N 1
ATOM 685 C CA . LYS A 1 86 ? 13.388 1.348 -6.890 1.00 98.00 86 LYS A CA 1
ATOM 686 C C . LYS A 1 86 ? 14.115 0.557 -7.980 1.00 98.00 86 LYS A C 1
ATOM 688 O O . LYS A 1 86 ? 14.014 0.903 -9.151 1.00 98.00 86 LYS A O 1
ATOM 693 N N . ASN A 1 87 ? 14.791 -0.532 -7.615 1.00 97.88 87 ASN A N 1
ATOM 694 C CA . ASN A 1 87 ? 15.467 -1.396 -8.586 1.00 97.88 87 ASN A CA 1
ATOM 695 C C . ASN A 1 87 ? 14.470 -2.037 -9.566 1.00 97.88 87 ASN A C 1
ATOM 697 O O . ASN A 1 87 ? 14.756 -2.145 -10.758 1.00 97.88 87 ASN A O 1
ATOM 701 N N . LEU A 1 88 ? 13.295 -2.451 -9.071 1.00 98.00 88 LEU A N 1
ATOM 702 C CA . LEU A 1 88 ? 12.222 -2.958 -9.926 1.00 98.00 88 LEU A CA 1
ATOM 703 C C . LEU A 1 88 ? 11.682 -1.859 -10.850 1.00 98.00 88 LEU A C 1
ATOM 705 O O . LEU A 1 88 ? 11.518 -2.113 -12.040 1.00 98.00 88 LEU A O 1
ATOM 709 N N . PHE A 1 89 ? 11.445 -0.651 -10.330 1.00 98.06 89 PHE A N 1
ATOM 710 C CA . PHE A 1 89 ? 11.040 0.502 -11.135 1.00 98.06 89 PHE A CA 1
ATOM 711 C C . PHE A 1 89 ? 12.035 0.773 -12.264 1.00 98.06 89 PHE A C 1
ATOM 713 O O . PHE A 1 89 ? 11.608 0.895 -13.404 1.00 98.06 89 PHE A O 1
ATOM 720 N N . ASP A 1 90 ? 13.341 0.798 -11.988 1.00 97.75 90 ASP A N 1
ATOM 721 C CA . ASP A 1 90 ? 14.358 1.053 -13.017 1.00 97.75 90 ASP A CA 1
ATOM 722 C C . ASP A 1 90 ? 14.313 0.001 -14.133 1.00 97.75 90 ASP A C 1
ATOM 724 O O . ASP A 1 90 ? 14.367 0.335 -15.318 1.00 97.75 90 ASP A O 1
ATOM 728 N N . ALA A 1 91 ? 14.150 -1.274 -13.769 1.00 97.25 91 ALA A N 1
ATOM 729 C CA . ALA A 1 91 ? 14.007 -2.353 -14.740 1.00 97.25 91 ALA A CA 1
ATOM 730 C C . ALA A 1 91 ? 12.725 -2.205 -15.577 1.00 97.25 91 ALA A C 1
ATOM 732 O O . ALA A 1 91 ? 12.762 -2.360 -16.800 1.00 97.25 91 ALA A O 1
ATOM 733 N N . VAL A 1 92 ? 11.599 -1.888 -14.935 1.00 96.31 92 VAL A N 1
ATOM 734 C CA . VAL A 1 92 ? 10.300 -1.679 -15.589 1.00 96.31 92 VAL A CA 1
ATOM 735 C C . VAL A 1 92 ? 10.348 -0.466 -16.517 1.00 96.31 92 VAL A C 1
ATOM 737 O O . VAL A 1 92 ? 9.997 -0.577 -17.690 1.00 96.31 92 VAL A O 1
ATOM 740 N N . ASN A 1 93 ? 10.847 0.671 -16.040 1.00 96.56 93 ASN A N 1
ATOM 741 C CA . ASN A 1 93 ? 10.923 1.902 -16.814 1.00 96.56 93 ASN A CA 1
ATOM 742 C C . ASN A 1 93 ? 11.802 1.728 -18.056 1.00 96.56 93 ASN A C 1
ATOM 744 O O . ASN A 1 93 ? 11.392 2.081 -19.158 1.00 96.56 93 ASN A O 1
ATOM 748 N N . LYS A 1 94 ? 12.950 1.064 -17.911 1.00 96.38 94 LYS A N 1
ATOM 749 C CA . LYS A 1 94 ? 13.825 0.762 -19.044 1.00 96.38 94 LYS A CA 1
ATOM 750 C C . LYS A 1 94 ? 13.185 -0.189 -20.060 1.00 96.38 94 LYS A C 1
ATOM 752 O O . LYS A 1 94 ? 13.375 -0.030 -21.259 1.00 96.38 94 LYS A O 1
ATOM 757 N N . THR A 1 95 ? 12.465 -1.208 -19.591 1.00 94.31 95 THR A N 1
ATOM 758 C CA . THR A 1 95 ? 12.000 -2.308 -20.457 1.00 94.31 95 THR A CA 1
ATOM 759 C C . THR A 1 95 ? 10.677 -2.003 -21.150 1.00 94.31 95 THR A C 1
ATOM 761 O O . THR A 1 95 ? 10.505 -2.340 -22.317 1.00 94.31 95 THR A O 1
ATOM 764 N N . ILE A 1 96 ? 9.725 -1.410 -20.428 1.00 92.00 96 ILE A N 1
ATOM 765 C CA . ILE A 1 96 ? 8.369 -1.152 -20.938 1.00 92.00 96 ILE A CA 1
ATOM 766 C C . ILE A 1 96 ? 7.986 0.327 -20.883 1.00 92.00 96 ILE A C 1
ATOM 768 O O . ILE A 1 96 ? 7.139 0.759 -21.657 1.00 92.00 96 ILE A O 1
ATOM 772 N N . GLY A 1 97 ? 8.623 1.106 -20.008 1.00 91.00 97 GLY A N 1
ATOM 773 C CA . GLY A 1 97 ? 8.401 2.546 -19.885 1.00 91.00 97 GLY A CA 1
ATOM 774 C C . GLY A 1 97 ? 9.154 3.409 -20.900 1.00 91.00 97 GLY A C 1
ATOM 775 O O . GLY A 1 97 ? 8.859 4.595 -21.018 1.00 91.00 97 GLY A O 1
ATOM 776 N N . ASN A 1 98 ? 10.123 2.841 -21.628 1.00 91.81 98 ASN A N 1
ATOM 777 C CA . ASN A 1 98 ? 11.047 3.571 -22.504 1.00 91.81 98 ASN A CA 1
ATOM 778 C C . ASN A 1 98 ? 11.704 4.785 -21.816 1.00 91.81 98 ASN A C 1
ATOM 780 O O . ASN A 1 98 ? 11.836 5.843 -22.430 1.00 91.81 98 ASN A O 1
ATOM 784 N N . ASP A 1 99 ? 12.053 4.636 -20.533 1.00 94.06 99 ASP A N 1
ATOM 785 C CA . ASP A 1 99 ? 12.642 5.676 -19.678 1.00 94.06 99 ASP A CA 1
ATOM 786 C C . ASP A 1 99 ? 11.757 6.927 -19.472 1.00 94.06 99 ASP A C 1
ATOM 788 O O . ASP A 1 99 ? 12.2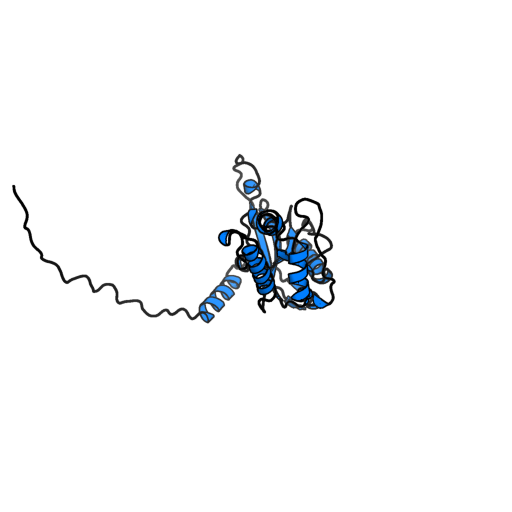57 8.005 -19.151 1.00 94.06 99 ASP A O 1
ATOM 792 N N . LYS A 1 100 ? 10.431 6.800 -19.632 1.00 94.50 100 LYS A N 1
ATOM 793 C CA . LYS A 1 100 ? 9.466 7.910 -19.500 1.00 94.50 100 LYS A CA 1
ATOM 794 C C . LYS A 1 100 ? 8.565 7.835 -18.271 1.00 94.50 100 LYS A C 1
ATOM 796 O O . LYS A 1 100 ? 7.837 8.791 -18.017 1.00 94.50 100 LYS A O 1
ATOM 801 N N . LEU A 1 101 ? 8.588 6.737 -17.515 1.00 95.00 101 LEU A N 1
ATOM 802 C CA . LEU A 1 101 ? 7.759 6.627 -16.318 1.00 95.00 101 LEU A CA 1
ATOM 803 C C . LEU A 1 101 ? 8.238 7.596 -15.244 1.00 95.00 101 LEU A C 1
ATOM 805 O O . LEU A 1 101 ? 9.430 7.695 -14.942 1.00 95.00 101 LEU A O 1
ATOM 809 N N . ASN A 1 102 ? 7.274 8.243 -14.610 1.00 96.19 102 ASN A N 1
ATOM 810 C CA . ASN A 1 102 ? 7.479 9.022 -13.409 1.00 96.19 102 ASN A CA 1
ATOM 811 C C . ASN A 1 102 ? 7.628 8.093 -12.200 1.00 96.19 102 ASN A C 1
ATOM 813 O O . ASN A 1 102 ? 6.907 7.101 -12.053 1.00 96.19 102 ASN A O 1
ATOM 817 N N . ASN A 1 103 ? 8.575 8.432 -11.326 1.00 92.25 103 ASN A N 1
ATOM 818 C CA . ASN A 1 103 ? 8.795 7.734 -10.064 1.00 92.25 103 ASN A CA 1
ATOM 819 C C . ASN A 1 103 ? 7.788 8.251 -9.012 1.00 92.25 103 ASN A C 1
ATOM 821 O O . ASN A 1 103 ? 7.679 9.469 -8.855 1.00 92.25 103 ASN A O 1
ATOM 825 N N . PRO A 1 104 ? 7.085 7.373 -8.268 1.00 88.75 104 PRO A N 1
ATOM 826 C CA . PRO A 1 104 ? 6.149 7.771 -7.215 1.00 88.75 104 PRO A CA 1
ATOM 827 C C . PRO A 1 104 ? 6.792 8.495 -6.022 1.00 88.75 104 PRO A C 1
ATOM 829 O O . PRO A 1 104 ? 6.063 9.048 -5.204 1.00 88.75 104 PRO A O 1
ATOM 832 N N . GLY A 1 105 ? 8.124 8.513 -5.900 1.00 90.44 105 GLY A N 1
ATOM 833 C CA . GLY A 1 105 ? 8.833 9.294 -4.887 1.00 90.44 105 GLY A CA 1
ATOM 834 C C . GLY A 1 105 ? 10.055 8.573 -4.327 1.00 90.44 105 GLY A C 1
ATOM 835 O O . GLY A 1 105 ? 10.671 7.748 -4.992 1.00 90.44 105 GLY A O 1
ATOM 836 N N . SER A 1 106 ? 10.432 8.901 -3.091 1.00 91.00 106 SER A N 1
ATOM 837 C CA . SER A 1 106 ? 11.556 8.279 -2.369 1.00 91.00 106 SER A CA 1
ATOM 838 C C . SER A 1 106 ? 11.116 7.258 -1.317 1.00 91.00 106 SER A C 1
ATOM 840 O O . SER A 1 106 ? 11.931 6.797 -0.520 1.00 91.00 106 SER A O 1
ATOM 842 N N . GLU A 1 107 ? 9.827 6.934 -1.285 1.00 93.81 107 GLU A N 1
ATOM 843 C CA . GLU A 1 107 ? 9.222 6.023 -0.325 1.00 93.81 107 GLU A CA 1
ATOM 844 C C . GLU A 1 107 ? 8.470 4.920 -1.067 1.00 93.81 107 GLU A C 1
ATOM 846 O O . GLU A 1 107 ? 7.847 5.160 -2.100 1.00 93.81 107 GLU A O 1
ATOM 851 N N . ALA A 1 108 ? 8.519 3.706 -0.528 1.00 97.31 108 ALA A N 1
ATOM 852 C CA . ALA A 1 108 ? 7.651 2.625 -0.951 1.00 97.31 108 ALA A CA 1
ATOM 853 C C . ALA A 1 108 ? 6.793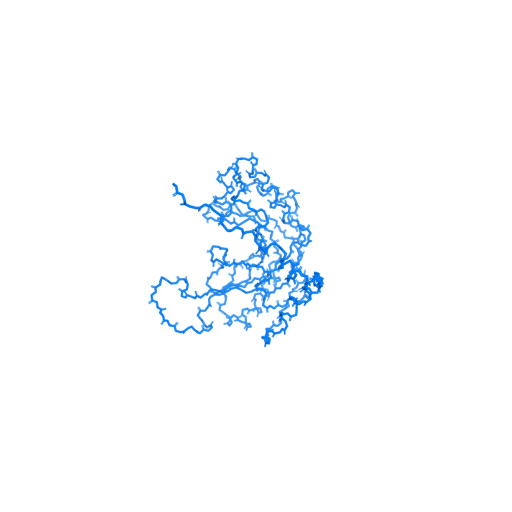 2.187 0.233 1.00 97.31 108 ALA A C 1
ATOM 855 O O . ALA A 1 108 ? 7.294 2.010 1.346 1.00 97.31 108 ALA A O 1
ATOM 856 N N . HIS A 1 109 ? 5.506 1.975 -0.017 1.00 98.06 109 HIS A N 1
ATOM 857 C CA . HIS A 1 109 ? 4.574 1.547 1.011 1.00 98.06 109 HIS A CA 1
ATOM 858 C C . HIS A 1 109 ? 3.390 0.775 0.438 1.00 98.06 109 HIS A C 1
ATOM 860 O O . HIS A 1 109 ? 3.099 0.828 -0.756 1.00 98.06 109 HIS A O 1
ATOM 866 N N . ILE A 1 110 ? 2.688 0.079 1.327 1.00 98.31 110 ILE A N 1
ATOM 867 C CA . ILE A 1 110 ? 1.341 -0.433 1.089 1.00 98.31 110 ILE A CA 1
ATOM 868 C C . ILE A 1 110 ? 0.383 0.530 1.784 1.00 98.31 110 ILE A C 1
ATOM 870 O O . ILE A 1 110 ? 0.478 0.710 2.996 1.00 98.31 110 ILE A O 1
ATOM 874 N N . THR A 1 111 ? -0.538 1.155 1.055 1.00 97.38 111 THR A N 1
ATOM 875 C CA . THR A 1 111 ? -1.561 2.025 1.657 1.00 97.38 111 THR A CA 1
ATOM 876 C C . THR A 1 111 ? -2.652 1.169 2.304 1.00 97.38 111 THR A C 1
ATOM 878 O O . THR A 1 111 ? -3.261 0.336 1.636 1.00 97.38 111 THR A O 1
ATOM 881 N N . ILE A 1 112 ? -2.905 1.353 3.603 1.00 98.25 112 ILE A N 1
ATOM 882 C CA . ILE A 1 112 ? -3.937 0.636 4.373 1.00 98.25 112 ILE A CA 1
ATOM 883 C C . ILE A 1 112 ? -5.220 1.458 4.443 1.00 98.25 112 ILE A C 1
ATOM 885 O O . ILE A 1 112 ? -6.287 0.868 4.325 1.00 98.25 112 ILE A O 1
ATOM 889 N N . ILE A 1 113 ? -5.130 2.774 4.652 1.00 98.06 113 ILE A N 1
ATOM 890 C CA . ILE A 1 113 ? -6.250 3.723 4.558 1.00 98.06 113 ILE A CA 1
ATOM 891 C C . ILE A 1 113 ? -5.817 4.812 3.596 1.00 98.06 113 ILE A C 1
ATOM 893 O O . ILE A 1 113 ? -4.802 5.460 3.833 1.00 98.06 113 ILE A O 1
ATOM 897 N N . THR A 1 114 ? -6.565 5.000 2.519 1.00 95.62 114 THR A N 1
ATOM 898 C CA . THR A 1 114 ? -6.290 6.026 1.515 1.00 95.62 114 THR A CA 1
ATOM 899 C C . THR A 1 114 ? -6.660 7.422 2.024 1.00 95.62 114 THR A C 1
ATOM 901 O O . THR A 1 114 ? -7.539 7.554 2.884 1.00 95.62 114 THR A O 1
ATOM 904 N N . PRO A 1 115 ? -6.061 8.486 1.463 1.00 94.69 115 PRO A N 1
ATOM 905 C CA . PRO A 1 115 ? -6.445 9.841 1.830 1.00 94.69 115 PRO A CA 1
ATOM 906 C C . PRO A 1 115 ? -7.948 10.146 1.656 1.00 94.69 115 PRO A C 1
ATOM 908 O O . PRO A 1 115 ? -8.531 10.741 2.562 1.00 94.69 115 PRO A O 1
ATOM 911 N N . PRO A 1 116 ? -8.634 9.704 0.577 1.00 93.81 116 PRO A N 1
ATOM 912 C CA . PRO A 1 116 ? -10.083 9.882 0.453 1.00 93.81 116 PRO A CA 1
ATOM 913 C C . PRO A 1 116 ? -10.904 9.097 1.488 1.00 93.81 116 PRO A C 1
ATOM 915 O O . PRO A 1 116 ? -11.899 9.626 1.982 1.00 93.81 116 PRO A O 1
ATOM 918 N N . GLU A 1 117 ? -10.500 7.869 1.850 1.00 96.19 117 GLU A N 1
ATOM 919 C CA . GLU A 1 117 ? -11.152 7.116 2.939 1.00 96.19 117 GLU A CA 1
ATOM 920 C C . GLU A 1 117 ? -11.046 7.880 4.267 1.00 96.19 117 GLU A C 1
ATOM 922 O O . GLU A 1 117 ? -12.025 7.987 5.006 1.00 96.19 117 GLU A O 1
ATOM 927 N N . TYR A 1 118 ? -9.881 8.456 4.571 1.00 97.25 118 TYR A N 1
ATOM 928 C CA . TYR A 1 118 ? -9.721 9.243 5.788 1.00 97.25 118 TYR A CA 1
ATOM 929 C C . TYR A 1 118 ? -10.529 10.550 5.742 1.00 97.25 118 TYR A C 1
ATOM 931 O O . TYR A 1 118 ? -11.379 10.776 6.605 1.00 97.25 118 TYR A O 1
ATOM 939 N N . GLU A 1 119 ? -10.295 11.394 4.734 1.00 95.19 119 GLU A N 1
ATOM 940 C CA . GLU A 1 119 ? -10.817 12.765 4.679 1.00 95.19 119 GLU A CA 1
ATOM 941 C C . GLU A 1 119 ? -12.345 12.815 4.552 1.00 95.19 119 GLU A C 1
ATOM 943 O O . GLU A 1 119 ? -13.003 13.644 5.191 1.00 95.19 119 GLU A O 1
ATOM 948 N N . PHE A 1 120 ? -12.928 11.916 3.753 1.00 95.31 120 PHE A N 1
ATOM 949 C CA . PHE A 1 120 ? -14.357 11.956 3.440 1.00 95.31 120 PHE A CA 1
ATOM 950 C C . PHE A 1 120 ? -15.205 10.984 4.257 1.00 95.31 120 PHE A C 1
ATOM 952 O O . PHE A 1 120 ? -16.415 11.191 4.334 1.00 95.31 120 PHE A O 1
ATOM 959 N N . VAL A 1 121 ? -14.605 9.968 4.889 1.00 97.06 121 VAL A N 1
ATOM 960 C CA . VAL A 1 121 ? -15.359 8.955 5.645 1.00 97.06 121 VAL A CA 1
ATOM 961 C C . VAL A 1 121 ? -14.993 8.968 7.122 1.00 97.06 121 VAL A C 1
ATOM 963 O O . VAL A 1 121 ? -15.825 9.336 7.952 1.00 97.06 121 VAL A O 1
ATOM 966 N N . LEU A 1 122 ? -13.756 8.609 7.471 1.00 98.19 122 LEU A N 1
ATOM 967 C CA . LEU A 1 122 ? -13.366 8.410 8.873 1.00 98.19 122 LEU A CA 1
ATOM 968 C C . LEU A 1 122 ? -13.419 9.717 9.676 1.00 98.19 122 LEU A C 1
ATOM 970 O O . LEU A 1 122 ? -14.057 9.781 10.730 1.00 98.19 122 LEU A O 1
ATOM 974 N N . LYS A 1 123 ? -12.825 10.784 9.133 1.00 97.12 123 LYS A N 1
ATOM 975 C CA . LYS A 1 123 ? -12.774 12.112 9.757 1.00 97.12 123 LYS A CA 1
ATOM 976 C C . LYS A 1 123 ? -14.166 12.688 10.015 1.00 97.12 123 LYS A C 1
ATOM 978 O O . LYS A 1 123 ? -14.378 13.352 11.027 1.00 97.12 123 LYS A O 1
ATOM 983 N N . LYS A 1 124 ? -15.139 12.413 9.137 1.00 97.31 124 LYS A N 1
ATOM 984 C CA . LYS A 1 124 ? -16.527 12.894 9.281 1.00 97.31 124 LYS A CA 1
ATOM 985 C C . LYS A 1 124 ? -17.248 12.292 10.486 1.00 97.31 124 LYS A C 1
ATOM 987 O O . LYS A 1 124 ? -18.109 12.958 11.048 1.00 97.31 124 LYS A O 1
ATOM 992 N N . ALA A 1 125 ? -16.861 11.091 10.913 1.00 98.00 125 ALA A N 1
ATOM 993 C CA . ALA A 1 125 ? -17.342 10.472 12.148 1.00 98.00 125 ALA A CA 1
ATOM 994 C C . ALA A 1 125 ? -16.487 10.835 13.379 1.00 98.00 125 ALA A C 1
ATOM 996 O O . ALA A 1 125 ? -16.659 10.255 14.443 1.00 98.00 125 ALA A O 1
ATOM 997 N N . GLY A 1 126 ? -15.531 11.762 13.257 1.00 98.19 126 GLY A N 1
ATOM 998 C CA . GLY A 1 126 ? -14.659 12.162 14.364 1.00 98.19 126 GLY A CA 1
ATOM 999 C C . GLY A 1 126 ? -13.559 11.152 14.707 1.00 98.19 126 GLY A C 1
ATOM 1000 O O . GLY A 1 126 ? -13.014 11.202 15.811 1.00 98.19 126 GLY A O 1
ATOM 1001 N N . VAL A 1 127 ? -13.229 10.226 13.800 1.00 98.56 127 VAL A N 1
ATOM 1002 C CA . VAL A 1 127 ? -12.011 9.409 13.908 1.00 98.56 127 VAL A CA 1
ATOM 1003 C C . VAL A 1 127 ? -10.815 10.275 13.530 1.00 98.56 127 VAL A C 1
ATOM 1005 O O . VAL A 1 127 ? -10.809 10.868 12.449 1.00 98.56 127 VAL A O 1
ATOM 1008 N N . THR A 1 128 ? -9.808 10.347 14.395 1.00 98.06 128 THR A N 1
ATOM 1009 C CA . THR A 1 128 ? -8.596 11.131 14.126 1.00 98.06 128 THR A CA 1
ATOM 1010 C C . THR A 1 128 ? -7.487 10.265 13.523 1.00 98.06 128 THR A C 1
ATOM 1012 O O . THR A 1 128 ? -7.479 9.039 13.675 1.00 98.06 128 THR A O 1
ATOM 1015 N N . ILE A 1 129 ? -6.541 10.884 12.809 1.00 98.06 129 ILE A N 1
ATOM 1016 C CA . ILE A 1 129 ? -5.413 10.157 12.207 1.00 98.06 129 ILE A CA 1
ATOM 1017 C C . ILE A 1 129 ? -4.497 9.564 13.286 1.00 98.06 129 ILE A C 1
ATOM 1019 O O . ILE A 1 129 ? -3.947 8.481 13.104 1.00 98.06 129 ILE A O 1
ATOM 1023 N N . GLU A 1 130 ? -4.415 10.202 14.452 1.00 98.38 130 GLU A N 1
ATOM 1024 C CA . GLU A 1 130 ? -3.649 9.729 15.604 1.00 98.38 130 GLU A CA 1
ATOM 1025 C C . GLU A 1 130 ? -4.238 8.429 16.167 1.00 98.38 130 GLU A C 1
ATOM 1027 O O . GLU A 1 130 ? -3.489 7.505 16.478 1.00 98.38 130 GLU A O 1
ATOM 1032 N N . GLU A 1 131 ? -5.570 8.311 16.247 1.00 98.75 131 GLU A N 1
ATOM 1033 C CA . GLU A 1 131 ? -6.243 7.070 16.658 1.00 98.75 131 GLU A CA 1
ATOM 1034 C C . GLU A 1 131 ? -6.000 5.939 15.646 1.00 98.75 131 GLU A C 1
ATOM 1036 O O . GLU A 1 131 ? -5.753 4.790 16.024 1.00 98.75 131 GLU A O 1
ATOM 1041 N N . VAL A 1 132 ? -6.025 6.263 14.349 1.00 98.81 132 VAL A N 1
ATOM 1042 C CA . VAL A 1 132 ? -5.706 5.319 13.267 1.00 98.81 132 VAL A CA 1
ATOM 1043 C C . VAL A 1 132 ? -4.252 4.841 13.369 1.00 98.81 132 VAL A C 1
ATOM 1045 O O . VAL A 1 132 ? -3.988 3.635 13.292 1.00 98.81 132 VAL A O 1
ATOM 1048 N N . ASN A 1 133 ? -3.316 5.763 13.598 1.00 98.69 133 ASN A N 1
ATOM 1049 C CA . ASN A 1 133 ? -1.899 5.464 13.782 1.00 98.69 133 ASN A CA 1
ATOM 1050 C C . ASN A 1 133 ? -1.657 4.624 15.047 1.00 98.69 133 ASN A C 1
ATOM 1052 O O . ASN A 1 133 ? -0.915 3.644 14.986 1.00 98.69 133 ASN A O 1
ATOM 1056 N N . ASP A 1 134 ? -2.325 4.923 16.165 1.00 98.69 134 ASP A N 1
ATOM 1057 C CA . ASP A 1 134 ? -2.229 4.135 17.402 1.00 98.69 134 ASP A CA 1
ATOM 1058 C C . ASP A 1 134 ? -2.719 2.691 17.197 1.00 98.69 134 ASP A C 1
ATOM 1060 O O . ASP A 1 134 ? -2.042 1.734 17.587 1.00 98.69 134 ASP A O 1
ATOM 1064 N N . ILE A 1 135 ? -3.843 2.494 16.494 1.00 98.81 135 ILE A N 1
ATOM 1065 C CA . ILE A 1 135 ? -4.321 1.152 16.124 1.00 98.81 135 ILE A CA 1
ATOM 1066 C C . ILE A 1 135 ? -3.247 0.389 15.334 1.00 98.81 135 ILE A C 1
ATOM 1068 O O . ILE A 1 135 ? -2.981 -0.783 15.633 1.00 98.81 135 ILE A O 1
ATOM 1072 N N . ALA A 1 136 ? -2.623 1.034 14.345 1.00 98.62 136 ALA A N 1
ATOM 1073 C CA . ALA A 1 136 ? -1.598 0.426 13.500 1.00 98.62 136 ALA A CA 1
ATOM 1074 C C . ALA A 1 136 ? -0.317 0.086 14.280 1.00 98.62 136 ALA A C 1
ATOM 1076 O O . ALA A 1 136 ? 0.220 -1.020 14.150 1.00 98.62 136 ALA A O 1
ATOM 1077 N N . GLN A 1 137 ? 0.143 0.992 15.145 1.00 98.44 137 GLN A N 1
ATOM 1078 C CA . GLN A 1 137 ? 1.319 0.791 15.991 1.00 98.44 137 GLN A CA 1
ATOM 1079 C C . GLN A 1 137 ? 1.099 -0.341 17.000 1.00 98.44 137 GLN A C 1
ATOM 1081 O O . GLN A 1 137 ? 1.927 -1.253 17.091 1.00 98.44 137 GLN A O 1
ATOM 1086 N N . ARG A 1 138 ? -0.049 -0.371 17.693 1.00 98.44 138 ARG A N 1
ATOM 1087 C CA . ARG A 1 138 ? -0.412 -1.473 18.607 1.00 98.44 138 ARG A CA 1
ATOM 1088 C C . ARG A 1 138 ? -0.540 -2.810 17.886 1.00 98.44 138 ARG A C 1
ATOM 1090 O O . ARG A 1 138 ? -0.220 -3.854 18.455 1.00 98.44 138 ARG A O 1
ATOM 1097 N N . ALA A 1 139 ? -0.995 -2.793 16.634 1.00 98.25 139 ALA A N 1
ATOM 1098 C CA . ALA A 1 139 ? -1.040 -3.971 15.775 1.00 98.25 139 ALA A CA 1
ATOM 1099 C C . ALA A 1 139 ? 0.332 -4.365 15.199 1.00 98.25 139 ALA A C 1
ATOM 1101 O O . ALA A 1 139 ? 0.432 -5.416 14.569 1.00 98.25 139 ALA A O 1
ATOM 1102 N N . LYS A 1 140 ? 1.383 -3.568 15.446 1.00 98.12 140 LYS A N 1
ATOM 1103 C CA . LYS A 1 140 ? 2.737 -3.747 14.907 1.00 98.12 140 LYS A CA 1
ATOM 1104 C C . LYS A 1 140 ? 2.718 -3.824 13.379 1.00 98.12 140 LYS A C 1
ATOM 1106 O O . LYS A 1 140 ? 3.252 -4.776 12.820 1.00 98.12 140 LYS A O 1
ATOM 1111 N N . ILE A 1 141 ? 2.114 -2.832 12.717 1.00 98.50 141 ILE A N 1
ATOM 1112 C CA . ILE A 1 141 ? 1.941 -2.784 11.253 1.00 98.50 141 ILE A CA 1
ATOM 1113 C C . ILE A 1 141 ? 3.215 -3.136 10.465 1.00 98.50 141 ILE A C 1
ATOM 1115 O O . ILE A 1 141 ? 3.132 -3.915 9.526 1.00 98.50 141 ILE A O 1
ATOM 1119 N N . GLN A 1 142 ? 4.400 -2.695 10.906 1.00 98.44 142 GLN A N 1
ATOM 1120 C CA . GLN A 1 142 ? 5.672 -3.018 10.239 1.00 98.44 142 GLN A CA 1
ATOM 1121 C C . GLN A 1 142 ? 6.093 -4.498 10.311 1.00 98.44 142 GLN A C 1
ATOM 1123 O O . GLN A 1 142 ? 7.000 -4.933 9.612 1.00 98.44 142 GLN A O 1
ATOM 1128 N N . LYS A 1 143 ? 5.422 -5.307 11.136 1.00 98.12 143 LYS A N 1
ATOM 1129 C CA . LYS A 1 143 ? 5.606 -6.765 11.222 1.00 98.12 143 LYS A CA 1
ATOM 1130 C C . LYS A 1 143 ? 4.514 -7.545 10.487 1.00 98.12 143 LYS A C 1
ATOM 1132 O O . LYS A 1 143 ? 4.499 -8.774 10.580 1.00 98.12 143 LYS A O 1
ATOM 1137 N N . ALA A 1 144 ? 3.588 -6.860 9.813 1.00 98.12 144 ALA A N 1
ATOM 1138 C CA . ALA A 1 144 ? 2.543 -7.506 9.032 1.00 98.12 144 ALA A CA 1
ATOM 1139 C C . ALA A 1 144 ? 3.160 -8.332 7.896 1.00 98.12 144 ALA A C 1
ATOM 1141 O O . ALA A 1 144 ? 4.077 -7.886 7.206 1.00 98.12 144 ALA A O 1
ATOM 1142 N N . LYS A 1 145 ? 2.667 -9.556 7.701 1.00 97.44 145 LYS A N 1
ATOM 1143 C CA . LYS A 1 145 ? 3.151 -10.427 6.627 1.00 97.44 145 LYS A CA 1
ATOM 1144 C C . LYS A 1 145 ? 2.402 -10.158 5.334 1.00 97.44 145 LYS A C 1
ATOM 1146 O O . LYS A 1 145 ? 1.172 -10.127 5.316 1.00 97.44 145 LYS A O 1
ATOM 1151 N N . PHE A 1 146 ? 3.157 -10.065 4.249 1.00 98.06 146 PHE A N 1
ATOM 1152 C CA . PHE A 1 146 ? 2.617 -9.910 2.911 1.00 98.06 146 PHE A CA 1
ATOM 1153 C C . PHE A 1 146 ? 3.428 -10.705 1.881 1.00 98.06 146 PHE A C 1
ATOM 1155 O O . PHE A 1 146 ? 4.566 -11.095 2.131 1.00 98.06 146 PHE A O 1
ATOM 1162 N N . GLU A 1 147 ? 2.832 -10.932 0.714 1.00 98.19 147 GLU A N 1
ATOM 1163 C CA . GLU A 1 147 ? 3.466 -11.549 -0.458 1.00 98.19 147 GLU A CA 1
ATOM 1164 C C . GLU A 1 147 ? 3.403 -10.562 -1.628 1.00 98.19 147 GLU A C 1
ATOM 1166 O O . GLU A 1 147 ? 2.326 -10.056 -1.952 1.00 98.19 147 GLU A O 1
ATOM 1171 N N . ALA A 1 148 ? 4.544 -10.309 -2.275 1.00 98.00 148 ALA A N 1
ATOM 1172 C CA . ALA A 1 148 ? 4.594 -9.622 -3.563 1.00 98.00 148 ALA A CA 1
ATOM 1173 C C . ALA A 1 148 ? 4.176 -10.614 -4.659 1.00 98.00 148 ALA A C 1
ATOM 1175 O O . ALA A 1 148 ? 4.951 -11.491 -5.037 1.00 98.00 148 ALA A O 1
ATOM 1176 N N . PHE A 1 149 ? 2.930 -10.517 -5.126 1.00 96.88 149 PHE A N 1
ATOM 1177 C CA . PHE A 1 149 ? 2.310 -11.563 -5.938 1.00 96.88 149 PHE A CA 1
ATOM 1178 C C . PHE A 1 149 ? 2.682 -11.480 -7.422 1.00 96.88 149 PHE A C 1
ATOM 1180 O O . PHE A 1 149 ? 3.063 -12.480 -8.029 1.00 96.88 149 PHE A O 1
ATOM 1187 N N . CYS A 1 150 ? 2.553 -10.298 -8.021 1.00 97.19 150 CYS A N 1
ATOM 1188 C CA . CYS A 1 150 ? 2.822 -10.076 -9.439 1.00 97.19 150 CYS A CA 1
ATOM 1189 C C . CYS A 1 150 ? 3.160 -8.603 -9.697 1.00 97.19 150 CYS A C 1
ATOM 1191 O O . CYS A 1 150 ? 2.826 -7.728 -8.890 1.00 97.19 150 CYS A O 1
ATOM 1193 N N . LEU A 1 151 ? 3.779 -8.333 -10.845 1.00 97.75 151 LEU A N 1
ATOM 1194 C CA . LEU A 1 151 ? 3.807 -6.995 -11.415 1.00 97.75 151 LEU A CA 1
ATOM 1195 C C . LEU A 1 151 ? 2.441 -6.738 -12.048 1.00 97.75 151 LEU A C 1
ATOM 1197 O O . LEU A 1 151 ? 2.007 -7.497 -12.916 1.00 97.75 151 LEU A O 1
ATOM 1201 N N . GLY A 1 152 ? 1.772 -5.688 -11.597 1.00 96.75 152 GLY A N 1
ATOM 1202 C CA . GLY A 1 152 ? 0.497 -5.221 -12.105 1.00 96.75 152 GLY A CA 1
ATOM 1203 C C . GLY A 1 152 ? 0.642 -3.991 -12.995 1.00 96.75 152 GLY A C 1
ATOM 1204 O O . GLY A 1 152 ? 1.541 -3.168 -12.807 1.00 96.75 152 GLY A O 1
ATOM 1205 N N . ARG A 1 153 ? -0.276 -3.872 -13.953 1.00 95.38 153 ARG A N 1
ATOM 1206 C CA . ARG A 1 153 ? -0.449 -2.701 -14.810 1.00 95.38 153 ARG A CA 1
ATOM 1207 C C . ARG A 1 153 ? -1.930 -2.432 -14.996 1.00 95.38 153 ARG A C 1
ATOM 1209 O O . ARG A 1 153 ? -2.690 -3.338 -15.330 1.00 95.38 153 ARG A O 1
ATOM 1216 N N . SER A 1 154 ? -2.315 -1.174 -14.852 1.00 93.56 154 SER A N 1
ATOM 1217 C CA . SER A 1 154 ? -3.659 -0.713 -15.185 1.00 93.56 154 SER A CA 1
ATOM 1218 C C . SER A 1 154 ? -3.558 0.559 -16.003 1.00 93.56 154 SER A C 1
ATOM 1220 O O . SER A 1 154 ? -2.795 1.447 -15.632 1.00 93.56 154 SER A O 1
ATOM 1222 N N . CYS A 1 155 ? -4.320 0.638 -17.092 1.00 91.38 155 CYS A N 1
ATOM 1223 C CA . CYS A 1 155 ? -4.277 1.771 -18.004 1.00 91.38 155 CYS A CA 1
ATOM 1224 C C . CYS A 1 155 ? -5.674 2.316 -18.284 1.00 91.38 155 CYS A C 1
ATOM 1226 O O . CYS A 1 155 ? -6.629 1.545 -18.407 1.00 91.38 155 CYS A O 1
ATOM 1228 N N . VAL A 1 156 ? -5.764 3.631 -18.434 1.00 89.19 156 VAL A N 1
ATOM 1229 C CA . VAL A 1 156 ? -6.950 4.346 -18.907 1.00 89.19 156 VAL A CA 1
ATOM 1230 C C . VAL A 1 156 ? -6.655 4.942 -20.277 1.00 89.19 156 VAL A C 1
ATOM 1232 O O . VAL A 1 156 ? -5.516 5.304 -20.569 1.00 89.19 156 VAL A O 1
ATOM 1235 N N . GLU A 1 157 ? -7.676 5.040 -21.120 1.00 85.44 157 GLU A N 1
ATOM 1236 C CA . GLU A 1 157 ? -7.557 5.777 -22.380 1.00 85.44 157 GLU A CA 1
ATOM 1237 C C . GLU A 1 157 ? -7.333 7.261 -22.074 1.00 85.44 157 GLU A C 1
ATOM 1239 O O . GLU A 1 157 ? -8.058 7.841 -21.263 1.00 85.44 157 GLU A O 1
ATOM 1244 N N . GLU A 1 158 ? -6.381 7.910 -22.741 1.00 73.56 158 GLU A N 1
ATOM 1245 C CA . GLU A 1 158 ? -6.143 9.348 -22.579 1.00 73.56 158 GLU A CA 1
ATOM 1246 C C . GLU A 1 158 ? -7.406 10.151 -22.928 1.00 73.56 158 GLU A C 1
ATOM 1248 O O . GLU A 1 158 ? -7.736 11.134 -22.264 1.00 73.56 158 GLU A O 1
ATOM 1253 N N . SER A 1 159 ? -8.190 9.694 -23.910 1.00 69.38 159 SER A N 1
ATOM 1254 C CA . SER A 1 159 ? -9.478 10.312 -24.245 1.00 69.38 159 SER A CA 1
ATOM 1255 C C . SER A 1 159 ? -10.513 10.212 -23.130 1.00 69.38 159 SER A C 1
ATOM 1257 O O . SER A 1 159 ? -11.421 11.030 -23.098 1.00 69.38 159 SER A O 1
ATOM 1259 N N . ALA A 1 160 ? -10.414 9.228 -22.229 1.00 64.56 160 ALA A N 1
ATOM 1260 C CA . ALA A 1 160 ? -11.292 9.149 -21.061 1.00 64.56 160 ALA A CA 1
ATOM 1261 C C . ALA A 1 160 ? -10.966 10.238 -20.023 1.00 64.56 160 ALA A C 1
ATOM 1263 O O . ALA A 1 160 ? -11.778 10.503 -19.140 1.00 64.56 160 ALA A O 1
ATOM 1264 N N . LEU A 1 161 ? -9.801 10.883 -20.148 1.00 63.66 161 LEU A N 1
ATOM 1265 C CA . LEU A 1 161 ? -9.372 12.012 -19.324 1.00 63.66 161 LEU A CA 1
ATOM 1266 C C . LEU A 1 161 ? -9.607 13.371 -19.999 1.00 63.66 161 LEU A C 1
ATOM 1268 O O . LEU A 1 161 ? -9.472 14.401 -19.342 1.00 63.66 161 LEU A O 1
ATOM 1272 N N . ARG A 1 162 ? -9.950 13.395 -21.294 1.00 60.59 162 ARG A N 1
ATOM 1273 C CA . ARG A 1 162 ? -10.304 14.615 -22.033 1.00 60.59 162 ARG A CA 1
ATOM 1274 C C . ARG A 1 162 ? -11.824 14.724 -22.149 1.00 60.59 162 ARG A C 1
ATOM 1276 O O . ARG A 1 162 ? -12.499 13.743 -22.453 1.00 60.59 162 ARG A O 1
ATOM 1283 N N . ASP A 1 163 ? -12.368 15.923 -21.944 1.00 51.78 163 ASP A N 1
ATOM 1284 C CA . ASP A 1 163 ? -13.791 16.185 -22.174 1.00 51.78 163 ASP A CA 1
ATOM 1285 C C . ASP A 1 163 ? -14.205 15.752 -23.592 1.00 51.78 163 ASP A C 1
ATOM 1287 O O . ASP A 1 163 ? -13.498 15.984 -24.577 1.00 51.78 163 ASP A O 1
ATOM 1291 N N . ARG A 1 164 ? -15.350 15.064 -23.670 1.00 46.56 164 ARG A N 1
ATOM 1292 C CA . ARG A 1 164 ? -15.886 14.362 -24.848 1.00 46.56 164 ARG A CA 1
ATOM 1293 C C . ARG A 1 164 ? -15.886 15.243 -26.107 1.00 46.56 164 ARG A C 1
ATOM 1295 O O . ARG A 1 164 ? -16.834 15.990 -26.328 1.00 46.56 164 ARG A O 1
ATOM 1302 N N . GLY A 1 165 ? -14.874 15.117 -26.965 1.00 46.34 165 GLY A N 1
ATOM 1303 C CA . GLY A 1 165 ? -14.841 15.905 -28.204 1.00 46.34 165 GLY A CA 1
ATOM 1304 C C . GLY A 1 165 ? -13.954 15.415 -29.345 1.00 46.34 165 GLY A C 1
ATOM 1305 O O . GLY A 1 165 ? -14.068 15.962 -30.436 1.00 46.34 165 GLY A O 1
ATOM 1306 N N . SER A 1 166 ? -13.102 14.402 -29.163 1.00 47.88 166 SER A N 1
ATOM 1307 C CA . SER A 1 166 ? -12.190 13.979 -30.235 1.00 47.88 166 SER A CA 1
ATOM 1308 C C . SER A 1 166 ? -12.248 12.477 -30.473 1.00 47.88 166 SER A C 1
ATOM 1310 O O . SER A 1 166 ? -11.746 11.677 -29.688 1.00 47.88 166 SER A O 1
ATOM 1312 N N . SER A 1 167 ? -12.896 12.101 -31.572 1.00 50.78 167 SER A N 1
ATOM 1313 C CA . SER A 1 167 ? -12.926 10.749 -32.116 1.00 50.78 167 SER A CA 1
ATOM 1314 C C . SER A 1 167 ? -11.714 10.534 -33.027 1.00 50.78 167 SER A C 1
ATOM 1316 O O . SER A 1 167 ? -11.809 10.701 -34.244 1.00 50.78 167 SER A O 1
ATOM 1318 N N . SER A 1 168 ? -10.571 10.171 -32.454 1.00 48.50 168 SER A N 1
ATOM 1319 C CA . SER A 1 168 ? -9.432 9.631 -33.203 1.00 48.50 168 SER A CA 1
ATOM 1320 C C . SER A 1 168 ? -9.280 8.142 -32.903 1.00 48.50 168 SER A C 1
ATOM 1322 O O . SER A 1 168 ? -9.503 7.698 -31.782 1.00 48.50 168 SER A O 1
ATOM 1324 N N . ARG A 1 169 ? -8.965 7.350 -33.935 1.00 48.88 169 ARG A N 1
ATOM 1325 C CA . ARG A 1 169 ? -8.733 5.904 -33.817 1.00 48.88 169 ARG A CA 1
ATOM 1326 C C . ARG A 1 169 ? -7.508 5.664 -32.928 1.00 48.88 169 ARG A C 1
ATOM 1328 O O . ARG A 1 169 ? -6.434 6.146 -33.266 1.00 48.88 169 ARG A O 1
ATOM 1335 N N . PHE A 1 170 ? -7.707 4.932 -31.836 1.00 45.59 170 PHE A N 1
ATOM 1336 C CA . PHE A 1 170 ? -6.717 4.707 -30.784 1.00 45.59 170 PHE A CA 1
ATOM 1337 C C . PHE A 1 170 ? -5.594 3.772 -31.225 1.00 45.59 170 PHE A C 1
ATOM 1339 O O . PHE A 1 170 ? -5.838 2.696 -31.780 1.00 45.59 170 PHE A O 1
ATOM 1346 N N . SER A 1 171 ? -4.367 4.197 -30.948 1.00 47.41 171 SER A N 1
ATOM 1347 C CA . SER A 1 171 ? -3.165 3.367 -30.933 1.00 47.41 171 SER A CA 1
ATOM 1348 C C . SER A 1 171 ? -2.831 3.032 -29.470 1.00 47.41 171 SER A C 1
ATOM 1350 O O . SER A 1 171 ? -3.197 3.786 -28.571 1.00 47.41 171 SER A O 1
ATOM 1352 N N . ASP A 1 172 ? -2.114 1.932 -29.198 1.00 52.00 172 ASP A N 1
ATOM 1353 C CA . ASP A 1 172 ? -1.642 1.586 -27.837 1.00 52.00 172 ASP A CA 1
ATOM 1354 C C . ASP A 1 172 ? -0.805 2.717 -27.186 1.00 52.00 172 ASP A C 1
ATOM 1356 O O . ASP A 1 172 ? -0.606 2.718 -25.973 1.00 52.00 172 ASP A O 1
ATOM 1360 N N . SER A 1 173 ? -0.342 3.700 -27.975 1.00 55.66 173 SER A N 1
ATOM 1361 C CA . SER A 1 173 ? 0.325 4.927 -27.511 1.00 55.66 173 SER A CA 1
ATOM 1362 C C . SER A 1 173 ? -0.555 5.888 -26.713 1.00 55.66 173 SER A C 1
ATOM 1364 O O . SER A 1 173 ? -0.012 6.783 -26.074 1.00 55.66 173 SER A O 1
ATOM 1366 N N . ASP A 1 174 ? -1.879 5.733 -26.762 1.00 69.69 174 ASP A N 1
ATOM 1367 C CA . ASP A 1 174 ? -2.827 6.718 -26.226 1.00 69.69 174 ASP A CA 1
ATOM 1368 C C . ASP A 1 174 ? -3.367 6.303 -24.849 1.00 69.69 174 ASP A C 1
ATOM 1370 O O . ASP A 1 174 ? -4.354 6.851 -24.356 1.00 69.69 174 ASP A O 1
ATOM 1374 N N . ARG A 1 175 ? -2.748 5.298 -24.218 1.00 83.75 175 ARG A N 1
ATOM 1375 C CA . ARG A 1 175 ? -3.139 4.793 -22.902 1.00 83.75 175 ARG A CA 1
ATOM 1376 C C . ARG A 1 175 ? -2.153 5.275 -21.856 1.00 83.75 175 ARG A C 1
ATOM 1378 O O . ARG A 1 175 ? -0.949 5.102 -22.001 1.00 83.75 175 ARG A O 1
ATOM 1385 N N . LEU A 1 176 ? -2.679 5.825 -20.771 1.00 89.62 176 LEU A N 1
ATOM 1386 C CA . LEU A 1 176 ? -1.889 6.173 -19.600 1.00 89.62 176 LEU A CA 1
ATOM 1387 C C . LEU A 1 176 ? -1.995 5.053 -18.584 1.00 89.62 176 LEU A C 1
ATOM 1389 O O . LEU A 1 176 ? -3.099 4.637 -18.232 1.00 89.62 176 LEU A O 1
ATOM 1393 N N . CYS A 1 177 ? -0.864 4.600 -18.074 1.00 93.06 177 CYS A N 1
ATOM 1394 C CA . CYS A 1 177 ? -0.748 3.456 -17.196 1.00 93.06 177 CYS A CA 1
ATOM 1395 C C . CYS A 1 177 ? -0.153 3.828 -15.832 1.00 93.06 177 CYS A C 1
ATOM 1397 O O . CYS A 1 177 ? 0.695 4.710 -15.695 1.00 93.06 177 CYS A O 1
ATOM 1399 N N . THR A 1 178 ? -0.574 3.079 -14.815 1.00 95.56 178 THR A N 1
ATOM 1400 C CA . THR A 1 178 ? 0.119 2.953 -13.530 1.00 95.56 178 THR A CA 1
ATOM 1401 C C . THR A 1 178 ? 0.615 1.520 -13.369 1.00 95.56 178 THR A C 1
ATOM 1403 O O . THR A 1 178 ? -0.059 0.557 -13.759 1.00 95.56 178 THR A O 1
ATOM 1406 N N . TYR A 1 179 ? 1.804 1.391 -12.795 1.00 97.31 179 TYR A N 1
ATOM 1407 C CA . TYR A 1 179 ? 2.515 0.150 -12.546 1.00 97.31 179 TYR A CA 1
ATOM 1408 C C . TYR A 1 179 ? 2.683 -0.025 -11.045 1.00 97.31 179 TYR A C 1
ATOM 1410 O O . TYR A 1 179 ? 3.036 0.905 -10.314 1.00 97.31 179 TYR A O 1
ATOM 1418 N N . PHE A 1 180 ? 2.439 -1.239 -10.571 1.00 98.00 180 PHE A N 1
ATOM 1419 C CA . PHE A 1 180 ? 2.427 -1.530 -9.144 1.00 98.00 180 PHE A CA 1
ATOM 1420 C C . PHE A 1 180 ? 2.749 -2.994 -8.879 1.00 98.00 180 PHE A C 1
ATOM 1422 O O . PHE A 1 180 ? 2.534 -3.859 -9.720 1.00 98.00 180 PHE A O 1
ATOM 1429 N N . ILE A 1 181 ? 3.233 -3.300 -7.682 1.00 98.44 181 ILE A N 1
ATOM 1430 C CA . ILE A 1 181 ? 3.280 -4.673 -7.184 1.00 98.44 181 ILE A CA 1
ATOM 1431 C C . ILE A 1 181 ? 1.910 -4.975 -6.584 1.00 98.44 181 ILE A C 1
ATOM 1433 O O . ILE A 1 181 ? 1.484 -4.288 -5.656 1.00 98.44 181 ILE A O 1
ATOM 1437 N N . VAL A 1 182 ? 1.227 -6.007 -7.081 1.00 98.25 182 VAL A N 1
ATOM 1438 C CA . VAL A 1 182 ? 0.027 -6.530 -6.411 1.00 98.25 182 VAL A CA 1
ATOM 1439 C C . VAL A 1 182 ? 0.476 -7.274 -5.165 1.00 98.25 182 VAL A C 1
ATOM 1441 O O . VAL A 1 182 ? 1.334 -8.158 -5.236 1.00 98.25 182 VAL A O 1
ATOM 1444 N N . VAL A 1 183 ? -0.114 -6.936 -4.025 1.00 98.25 183 VAL A N 1
ATOM 1445 C CA . VAL A 1 183 ? 0.240 -7.525 -2.738 1.00 98.25 183 VAL A CA 1
ATOM 1446 C C . VAL A 1 183 ? -0.881 -8.438 -2.256 1.00 98.25 183 VAL A C 1
ATOM 1448 O O . VAL A 1 183 ? -2.065 -8.168 -2.445 1.00 98.25 183 VAL A O 1
ATOM 1451 N N . LYS A 1 184 ? -0.516 -9.539 -1.600 1.00 97.75 184 LYS A N 1
ATOM 1452 C CA . LYS A 1 184 ? -1.452 -10.332 -0.799 1.00 97.75 184 LYS A CA 1
ATOM 1453 C C . LYS A 1 184 ? -1.160 -10.149 0.679 1.00 97.75 184 LYS A C 1
ATOM 1455 O O . LYS A 1 184 ? -0.033 -10.349 1.123 1.00 97.75 184 LYS A O 1
ATOM 1460 N N . ASP A 1 185 ? -2.203 -9.862 1.446 1.00 97.25 185 ASP A N 1
ATOM 1461 C CA . ASP A 1 185 ? -2.177 -9.861 2.909 1.00 97.25 185 ASP A CA 1
ATOM 1462 C C . ASP A 1 185 ? -2.297 -11.304 3.438 1.00 97.25 185 ASP A C 1
ATOM 1464 O O . ASP A 1 185 ? -3.371 -11.764 3.839 1.00 97.25 185 ASP A O 1
ATOM 1468 N N . THR A 1 186 ? -1.199 -12.064 3.361 1.00 95.12 186 THR A N 1
ATOM 1469 C CA . THR A 1 186 ? -1.182 -13.528 3.553 1.00 95.12 186 THR A CA 1
ATOM 1470 C C . THR A 1 186 ? -1.686 -13.968 4.925 1.00 95.12 186 THR A C 1
ATOM 1472 O O . THR A 1 186 ? -2.312 -15.020 5.043 1.00 95.12 186 THR A O 1
ATOM 1475 N N . ASN A 1 187 ? -1.452 -13.152 5.955 1.00 96.12 187 ASN A N 1
ATOM 1476 C CA . ASN A 1 187 ? -1.894 -13.419 7.322 1.00 96.12 187 ASN A CA 1
ATOM 1477 C C . ASN A 1 187 ? -3.123 -12.605 7.741 1.00 96.12 187 ASN A C 1
ATOM 1479 O O . ASN A 1 187 ? -3.560 -12.719 8.890 1.00 96.12 187 ASN A O 1
ATOM 1483 N N . LYS A 1 188 ? -3.717 -11.820 6.834 1.00 97.75 188 LYS A N 1
ATOM 1484 C CA . LYS A 1 188 ? -4.829 -10.901 7.126 1.00 97.75 188 LYS A CA 1
ATOM 1485 C C . LYS A 1 188 ? -4.466 -9.853 8.186 1.00 97.75 188 LYS A C 1
ATOM 1487 O O . LYS A 1 188 ? -5.330 -9.456 8.972 1.00 97.75 188 LYS A O 1
ATOM 1492 N N . ASP A 1 189 ? -3.192 -9.496 8.301 1.00 98.06 189 ASP A N 1
ATOM 1493 C CA . ASP A 1 189 ? -2.683 -8.570 9.313 1.00 98.06 189 ASP A CA 1
ATOM 1494 C C . ASP A 1 189 ? -3.190 -7.153 9.015 1.00 98.06 189 ASP A C 1
ATOM 1496 O O . ASP A 1 189 ? -3.774 -6.501 9.886 1.00 98.06 189 ASP A O 1
ATOM 1500 N N . LEU A 1 190 ? -3.076 -6.728 7.754 1.00 98.56 190 LEU A N 1
ATOM 1501 C CA . LEU A 1 190 ? -3.538 -5.421 7.283 1.00 98.56 190 LEU A CA 1
ATOM 1502 C C . LEU A 1 190 ? -5.069 -5.328 7.328 1.00 98.56 190 LEU A C 1
ATOM 1504 O O . LEU A 1 190 ? -5.628 -4.339 7.805 1.00 98.56 190 LEU A O 1
ATOM 1508 N N . LEU A 1 191 ? -5.765 -6.399 6.941 1.00 98.50 191 LEU A N 1
ATOM 1509 C CA . LEU A 1 191 ? -7.218 -6.488 7.055 1.00 98.50 191 LEU A CA 1
ATOM 1510 C C . LEU A 1 191 ? -7.686 -6.391 8.515 1.00 98.50 191 LEU A C 1
ATOM 1512 O O . LEU A 1 191 ? -8.731 -5.801 8.786 1.00 98.50 191 LEU A O 1
ATOM 1516 N N . ARG A 1 192 ? -6.946 -6.955 9.480 1.00 98.62 192 ARG A N 1
ATOM 1517 C CA . ARG A 1 192 ? -7.282 -6.802 10.907 1.00 98.62 192 ARG A CA 1
ATOM 1518 C C . ARG A 1 192 ? -7.125 -5.361 11.384 1.00 98.62 192 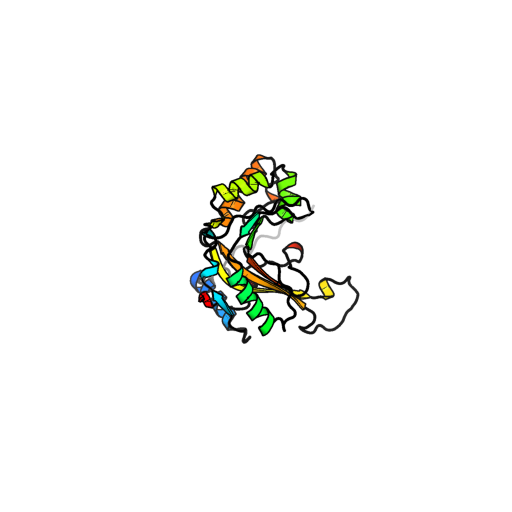ARG A C 1
ATOM 1520 O O . ARG A 1 192 ? -7.956 -4.923 12.175 1.00 98.62 192 ARG A O 1
ATOM 1527 N N . ILE A 1 193 ? -6.121 -4.630 10.900 1.00 98.81 193 ILE A N 1
ATOM 1528 C CA . ILE A 1 193 ? -5.976 -3.193 11.178 1.00 98.81 193 ILE A CA 1
ATOM 1529 C C . ILE A 1 193 ? -7.187 -2.432 10.629 1.00 98.81 193 ILE A C 1
ATOM 1531 O O . ILE A 1 193 ? -7.852 -1.735 11.391 1.00 98.81 193 ILE A O 1
ATOM 1535 N N . ARG A 1 194 ? -7.554 -2.653 9.357 1.00 98.75 194 ARG A N 1
ATOM 1536 C CA . ARG A 1 194 ? -8.750 -2.033 8.751 1.00 98.75 194 ARG A CA 1
ATOM 1537 C C . ARG A 1 194 ? -10.025 -2.337 9.536 1.00 98.75 194 ARG A C 1
ATOM 1539 O O . ARG A 1 194 ? -10.828 -1.441 9.757 1.00 98.75 194 ARG A O 1
ATOM 1546 N N . LYS A 1 195 ? -10.201 -3.574 10.014 1.00 98.81 195 LYS A N 1
ATOM 1547 C CA . LYS A 1 195 ? -11.350 -3.948 10.858 1.00 98.81 195 LYS A CA 1
ATOM 1548 C C . LYS A 1 195 ? -11.385 -3.191 12.184 1.00 98.81 195 LYS A C 1
ATOM 1550 O O . LYS A 1 195 ? -12.442 -2.711 12.555 1.00 98.81 195 LYS A O 1
ATOM 1555 N N . ARG A 1 196 ? -10.248 -3.028 12.865 1.00 98.88 196 ARG A N 1
ATOM 1556 C CA . ARG A 1 196 ? -10.185 -2.242 14.110 1.00 98.88 196 ARG A CA 1
ATOM 1557 C C . ARG A 1 196 ? -10.516 -0.768 13.878 1.00 98.88 196 ARG A C 1
ATOM 1559 O O . ARG A 1 196 ? -11.189 -0.162 14.701 1.00 98.88 196 ARG A O 1
ATOM 1566 N N . ILE A 1 197 ? -10.074 -0.212 12.750 1.00 98.88 197 ILE A N 1
ATOM 1567 C CA . ILE A 1 197 ? -10.435 1.150 12.336 1.00 98.88 197 ILE A CA 1
ATOM 1568 C C . ILE A 1 197 ? -11.934 1.235 12.031 1.00 98.88 197 ILE A C 1
ATOM 1570 O O . ILE A 1 197 ? -12.577 2.199 12.430 1.00 98.88 197 ILE A O 1
ATOM 1574 N N . PHE A 1 198 ? -12.512 0.217 11.386 1.00 98.81 198 PHE A N 1
ATOM 1575 C CA . PHE A 1 198 ? -13.956 0.136 11.153 1.00 98.81 198 PHE A CA 1
ATOM 1576 C C . PHE A 1 198 ? -14.742 0.072 12.469 1.00 98.81 198 PHE A C 1
ATOM 1578 O O . PHE A 1 198 ? -15.728 0.786 12.624 1.00 98.81 198 PHE A O 1
ATOM 1585 N N . ASP A 1 199 ? -14.290 -0.727 13.437 1.00 98.81 199 ASP A N 1
ATOM 1586 C CA . ASP A 1 199 ? -14.923 -0.821 14.754 1.00 98.81 199 ASP A CA 1
ATOM 1587 C C . ASP A 1 199 ? -14.887 0.533 15.483 1.00 98.81 199 ASP A C 1
ATOM 1589 O O . ASP A 1 199 ? -15.905 0.966 16.028 1.00 98.81 199 ASP A O 1
ATOM 1593 N N . LEU A 1 200 ? -13.750 1.243 15.428 1.00 98.81 200 LEU A N 1
ATOM 1594 C CA . LEU A 1 200 ? -13.629 2.609 15.945 1.00 98.81 200 LEU A CA 1
ATOM 1595 C C . LEU A 1 200 ? -14.593 3.563 15.229 1.00 98.81 200 LEU A C 1
ATOM 1597 O O . LEU A 1 200 ? -15.354 4.267 15.888 1.00 98.81 200 LEU A O 1
ATOM 1601 N N . TYR A 1 201 ? -14.600 3.553 13.897 1.00 98.81 201 TYR A N 1
ATOM 1602 C CA . TYR A 1 201 ? -15.477 4.377 13.067 1.00 98.81 201 TYR A CA 1
ATOM 1603 C C . TYR A 1 201 ? -16.955 4.203 13.435 1.00 98.81 201 TYR A C 1
ATOM 1605 O O . TYR A 1 201 ? -17.646 5.182 13.712 1.00 98.81 201 TYR A O 1
ATOM 1613 N N . VAL A 1 202 ? -17.425 2.957 13.535 1.00 98.69 202 VAL A N 1
ATOM 1614 C CA . VAL A 1 202 ? -18.803 2.646 13.939 1.00 98.69 202 VAL A CA 1
ATOM 1615 C C . VAL A 1 202 ? -19.076 3.083 15.379 1.00 98.69 202 VAL A C 1
ATOM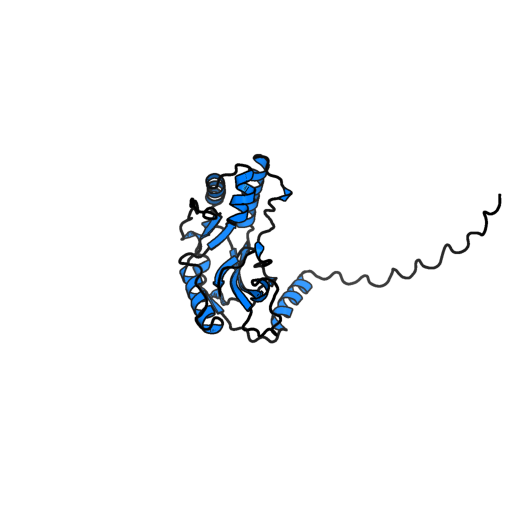 1617 O O . VAL A 1 202 ? -20.142 3.627 15.658 1.00 98.69 202 VAL A O 1
ATOM 1620 N N . SER A 1 203 ? -18.121 2.890 16.297 1.00 98.62 203 SER A N 1
ATOM 1621 C CA . SER A 1 203 ? -18.273 3.304 17.701 1.00 98.62 203 SER A CA 1
ATOM 1622 C C . SER A 1 203 ? -18.465 4.815 17.866 1.00 98.62 203 SER A C 1
ATOM 1624 O O . SER A 1 203 ? -19.106 5.244 18.822 1.00 98.62 203 SER A O 1
ATOM 1626 N N . LYS A 1 204 ? -17.977 5.615 16.909 1.00 98.56 204 LYS A N 1
ATOM 1627 C CA . LYS A 1 204 ? -18.169 7.070 16.866 1.00 98.56 204 LYS A CA 1
ATOM 1628 C C . LYS A 1 204 ? -19.400 7.508 16.061 1.00 98.56 204 LYS A C 1
ATOM 1630 O O . LYS A 1 204 ? -19.558 8.687 15.765 1.00 98.56 204 LYS A O 1
ATOM 1635 N N . GLY A 1 205 ? -20.285 6.574 15.714 1.00 98.25 205 GLY A N 1
ATOM 1636 C CA . GLY A 1 205 ? -21.512 6.860 14.969 1.00 98.25 205 GLY A CA 1
ATOM 1637 C C . GLY A 1 205 ? -21.330 6.905 13.451 1.00 98.25 205 GLY A C 1
ATOM 1638 O O . GLY A 1 205 ? -22.197 7.425 12.754 1.00 98.25 205 GLY A O 1
ATOM 1639 N N . GLY A 1 206 ? -20.221 6.375 12.929 1.00 98.31 206 GLY A N 1
ATOM 1640 C CA . GLY A 1 206 ? -19.998 6.240 11.494 1.00 98.31 206 GLY A CA 1
ATOM 1641 C C . GLY A 1 206 ? -21.012 5.313 10.810 1.00 98.31 206 GLY A C 1
ATOM 1642 O O . GLY A 1 206 ? -21.365 4.253 11.332 1.00 98.31 206 GLY A O 1
ATOM 1643 N N . GLU A 1 207 ? -21.455 5.697 9.612 1.00 98.00 207 GLU A N 1
ATOM 1644 C CA . GLU A 1 207 ? -22.375 4.921 8.778 1.00 98.00 207 GLU A CA 1
ATOM 1645 C C . GLU A 1 207 ? -21.661 3.709 8.157 1.00 98.00 207 GLU A C 1
ATOM 1647 O O . GLU A 1 207 ? -20.779 3.838 7.309 1.00 98.00 207 GLU A O 1
ATOM 1652 N N . ARG A 1 208 ? -22.062 2.498 8.559 1.00 97.44 208 ARG A N 1
ATOM 1653 C CA . ARG A 1 208 ? -21.399 1.231 8.191 1.00 97.44 208 ARG A CA 1
ATOM 1654 C C . ARG A 1 208 ? -21.239 1.042 6.683 1.00 97.44 208 ARG A C 1
ATOM 1656 O O . ARG A 1 208 ? -20.271 0.420 6.259 1.00 97.44 208 ARG A O 1
ATOM 1663 N N . SER A 1 209 ? -22.183 1.538 5.886 1.00 97.00 209 SER A N 1
ATOM 1664 C CA . SER A 1 209 ? -22.149 1.415 4.425 1.00 97.00 209 SER A CA 1
ATOM 1665 C C . SER A 1 209 ? -21.090 2.292 3.746 1.00 97.00 209 SER A C 1
ATOM 1667 O O . SER A 1 209 ? -20.774 2.056 2.583 1.00 97.00 209 SER A O 1
ATOM 1669 N N . TRP A 1 210 ? -20.513 3.270 4.450 1.00 96.81 210 TRP A N 1
ATOM 1670 C CA . TRP A 1 210 ? -19.537 4.203 3.878 1.00 96.81 210 TRP A CA 1
ATOM 1671 C C . TRP A 1 210 ? -18.089 3.720 4.005 1.00 96.81 210 TRP A C 1
ATOM 1673 O O . TRP A 1 210 ? -17.209 4.253 3.333 1.00 96.81 210 TRP A O 1
ATOM 1683 N N . PHE A 1 211 ? -17.825 2.704 4.830 1.00 97.62 211 PHE A N 1
ATOM 1684 C CA . PHE A 1 211 ? -16.494 2.123 4.984 1.00 97.62 211 PHE A CA 1
ATOM 1685 C C . PHE A 1 211 ? -16.566 0.597 5.051 1.00 97.62 211 PHE A C 1
ATOM 1687 O O . PHE A 1 211 ? -17.002 0.038 6.052 1.00 97.62 211 PHE A O 1
ATOM 1694 N N . ASP A 1 212 ? -16.089 -0.095 4.013 1.00 97.56 212 ASP A N 1
ATOM 1695 C CA . ASP A 1 212 ? -15.908 -1.549 4.055 1.00 97.56 212 ASP A CA 1
ATOM 1696 C C . ASP A 1 212 ? -14.424 -1.896 4.275 1.00 97.56 212 ASP A C 1
ATOM 1698 O O . ASP A 1 212 ? -13.587 -1.677 3.388 1.00 97.56 212 ASP A O 1
ATOM 1702 N N . PRO A 1 213 ? -14.048 -2.507 5.416 1.00 97.62 213 PRO A N 1
ATOM 1703 C CA . PRO A 1 213 ? -12.670 -2.926 5.640 1.00 97.62 213 PRO A CA 1
ATOM 1704 C C . PRO A 1 213 ? -12.184 -3.970 4.619 1.00 97.62 213 PRO A C 1
ATOM 1706 O O . PRO A 1 213 ? -10.973 -4.132 4.477 1.00 97.62 213 PRO A O 1
ATOM 1709 N N . LYS A 1 214 ? -13.082 -4.669 3.908 1.00 96.69 214 LYS A N 1
ATOM 1710 C CA . LYS A 1 214 ? -12.748 -5.654 2.866 1.00 96.69 214 LYS A CA 1
ATOM 1711 C C . LYS A 1 214 ? -12.626 -5.066 1.460 1.00 96.69 214 LYS A C 1
ATOM 1713 O O . LYS A 1 214 ? -12.073 -5.755 0.604 1.00 96.69 214 LYS A O 1
ATOM 1718 N N . ALA A 1 215 ? -13.091 -3.840 1.217 1.00 94.31 215 ALA A N 1
ATOM 1719 C CA . ALA A 1 215 ? -12.857 -3.122 -0.036 1.00 94.31 215 ALA A CA 1
ATOM 1720 C C . ALA A 1 215 ? -11.394 -2.646 -0.084 1.00 94.31 215 ALA A C 1
ATOM 1722 O O . ALA A 1 215 ? -11.083 -1.473 0.097 1.00 94.31 215 ALA A O 1
ATOM 1723 N N . PHE A 1 216 ? -10.480 -3.607 -0.213 1.00 93.50 216 PHE A N 1
ATOM 1724 C CA . PHE A 1 216 ? -9.058 -3.438 0.032 1.00 93.50 216 PHE A CA 1
ATOM 1725 C C . PHE A 1 216 ? -8.241 -4.234 -0.984 1.00 93.50 216 PHE A C 1
ATOM 1727 O O . PHE A 1 216 ? -8.275 -5.465 -1.003 1.00 93.50 216 PHE A O 1
ATOM 1734 N N . TRP A 1 217 ? -7.475 -3.512 -1.799 1.00 95.44 217 TRP A N 1
ATOM 1735 C CA . TRP A 1 217 ? -6.581 -4.066 -2.814 1.00 95.44 217 TRP A CA 1
ATOM 1736 C C . TRP A 1 217 ? -5.156 -3.602 -2.514 1.00 95.44 217 TRP A C 1
ATOM 1738 O O . TRP A 1 217 ? -4.719 -2.596 -3.079 1.00 95.44 217 TRP A O 1
ATOM 1748 N N . PRO A 1 218 ? -4.448 -4.258 -1.575 1.00 96.94 218 PRO A N 1
ATOM 1749 C CA . PRO A 1 218 ? -3.108 -3.842 -1.198 1.00 96.94 218 PRO A CA 1
ATOM 1750 C C . PRO A 1 218 ? -2.174 -3.940 -2.401 1.00 96.94 218 PRO A C 1
ATOM 1752 O O . PRO A 1 218 ? -2.117 -4.951 -3.102 1.00 96.94 218 PRO A O 1
ATOM 1755 N N . HIS A 1 219 ? -1.434 -2.869 -2.625 1.00 98.00 219 HIS A N 1
ATOM 1756 C CA . HIS A 1 219 ? -0.469 -2.751 -3.701 1.00 98.00 219 HIS A CA 1
ATOM 1757 C C . HIS A 1 219 ? 0.644 -1.798 -3.276 1.00 98.00 219 HIS A C 1
ATOM 1759 O O . HIS A 1 219 ? 0.496 -1.058 -2.304 1.00 98.00 219 HIS A O 1
ATOM 1765 N N . ILE A 1 220 ? 1.743 -1.825 -4.022 1.00 98.19 220 ILE A N 1
ATOM 1766 C CA . ILE A 1 220 ? 2.845 -0.869 -3.906 1.00 98.19 220 ILE A CA 1
ATOM 1767 C C . ILE A 1 220 ? 2.979 -0.209 -5.269 1.00 98.19 220 ILE A C 1
ATOM 1769 O O . ILE A 1 220 ? 3.339 -0.887 -6.233 1.00 98.19 220 ILE A O 1
ATOM 1773 N N . THR A 1 221 ? 2.672 1.079 -5.375 1.00 97.44 221 THR A N 1
ATOM 1774 C CA . THR A 1 221 ? 2.896 1.826 -6.619 1.00 97.44 221 THR A CA 1
ATOM 1775 C C . THR A 1 221 ? 4.395 1.907 -6.891 1.00 97.44 221 THR A C 1
ATOM 1777 O O . THR A 1 221 ? 5.172 2.214 -5.989 1.00 97.44 221 THR A O 1
ATOM 1780 N N . ILE A 1 222 ? 4.807 1.605 -8.125 1.00 96.62 222 ILE A N 1
ATOM 1781 C CA . ILE A 1 222 ? 6.222 1.646 -8.520 1.00 96.62 222 ILE A CA 1
ATOM 1782 C C . ILE A 1 222 ? 6.511 2.697 -9.588 1.00 96.62 222 ILE A C 1
ATOM 1784 O O . ILE A 1 222 ? 7.636 3.169 -9.643 1.00 96.62 222 ILE A O 1
ATOM 1788 N N . GLY A 1 223 ? 5.535 3.075 -10.419 1.00 96.44 223 GLY A N 1
ATOM 1789 C CA . GLY A 1 223 ? 5.721 4.053 -11.494 1.00 96.44 223 GLY A CA 1
ATOM 1790 C C . GLY A 1 223 ? 4.446 4.302 -12.289 1.00 96.44 223 GLY A C 1
ATOM 1791 O O . GLY A 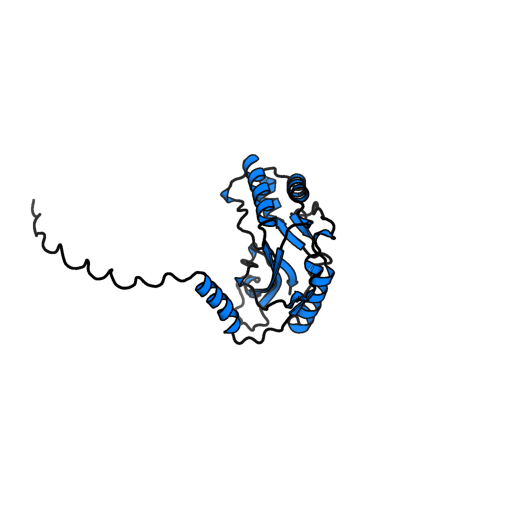1 223 ? 3.519 3.497 -12.238 1.00 96.44 223 GLY A O 1
ATOM 1792 N N . PHE A 1 224 ? 4.387 5.404 -13.027 1.00 96.12 224 PHE A N 1
ATOM 1793 C CA . PHE A 1 224 ? 3.225 5.765 -13.848 1.00 96.12 224 PHE A CA 1
ATOM 1794 C C . PHE A 1 224 ? 3.603 6.717 -14.984 1.00 96.12 224 PHE A C 1
ATOM 1796 O O . PHE A 1 224 ? 4.640 7.370 -14.920 1.00 96.12 224 PHE A O 1
ATOM 1803 N N . ASP A 1 225 ? 2.749 6.829 -16.001 1.00 92.62 225 ASP A N 1
ATOM 1804 C CA . ASP A 1 225 ? 2.984 7.753 -17.117 1.00 92.62 225 ASP A CA 1
ATOM 1805 C C . ASP A 1 225 ? 2.786 9.216 -16.700 1.00 92.62 225 ASP A C 1
ATOM 1807 O O . ASP A 1 225 ? 3.704 10.018 -16.821 1.00 92.62 225 ASP A O 1
ATOM 1811 N N . ILE A 1 226 ? 1.617 9.575 -16.154 1.00 89.06 226 ILE A N 1
ATOM 1812 C CA . ILE A 1 226 ? 1.318 10.962 -15.732 1.00 89.06 226 ILE A CA 1
ATOM 1813 C C . ILE A 1 226 ? 1.096 11.062 -14.227 1.00 89.06 226 ILE A C 1
ATOM 1815 O O . ILE A 1 226 ? 1.689 11.909 -13.565 1.00 89.06 226 ILE A O 1
ATOM 1819 N N . ARG A 1 227 ? 0.236 10.202 -13.680 1.00 89.25 227 ARG A N 1
ATOM 1820 C CA . ARG A 1 227 ? -0.079 10.159 -12.251 1.00 89.25 227 ARG A CA 1
ATOM 1821 C C . ARG A 1 227 ? -0.433 8.748 -11.825 1.00 89.25 227 ARG A C 1
ATOM 1823 O O . ARG A 1 227 ? -0.779 7.915 -12.664 1.00 89.25 227 ARG A O 1
ATOM 1830 N N . ASP A 1 228 ? -0.416 8.510 -10.522 1.00 88.62 228 ASP A N 1
ATOM 1831 C CA . ASP A 1 228 ? -0.967 7.274 -9.995 1.00 88.62 228 ASP A CA 1
ATOM 1832 C C . ASP A 1 228 ? -2.497 7.252 -10.168 1.00 88.62 228 ASP A C 1
ATOM 1834 O O . ASP A 1 228 ? -3.190 8.240 -9.899 1.00 88.62 228 ASP A O 1
ATOM 1838 N N . PHE A 1 229 ? -3.019 6.130 -10.667 1.00 89.06 229 PHE A N 1
ATOM 1839 C CA . PHE A 1 229 ? -4.458 5.920 -10.819 1.00 89.06 229 PHE A CA 1
ATOM 1840 C C . PHE A 1 229 ? -5.017 5.172 -9.615 1.00 89.06 229 PHE A C 1
ATOM 1842 O O . PHE A 1 229 ? -4.377 4.271 -9.065 1.00 89.06 229 PHE A O 1
ATOM 1849 N N . HIS A 1 230 ? -6.234 5.523 -9.221 1.00 87.56 230 HIS A N 1
ATOM 1850 C CA . HIS A 1 230 ? -6.889 4.999 -8.027 1.00 87.56 230 HIS A CA 1
ATOM 1851 C C . HIS A 1 230 ? -8.322 4.544 -8.332 1.00 87.56 230 HIS A C 1
ATOM 1853 O O . HIS A 1 230 ? -8.781 4.560 -9.473 1.00 87.56 230 HIS A O 1
ATOM 1859 N N . ILE A 1 231 ? -9.054 4.122 -7.300 1.00 86.31 231 ILE A N 1
ATOM 1860 C CA . ILE A 1 231 ? -10.431 3.628 -7.442 1.00 86.31 231 ILE A CA 1
ATOM 1861 C C . ILE A 1 231 ? -11.383 4.681 -8.035 1.00 86.31 231 ILE A C 1
ATOM 1863 O O . ILE A 1 231 ? -12.324 4.328 -8.738 1.00 86.31 231 ILE A O 1
ATOM 1867 N N . GLN A 1 232 ? -11.111 5.971 -7.811 1.00 84.81 232 GLN A N 1
ATOM 1868 C CA . GLN A 1 232 ? -11.854 7.093 -8.396 1.00 84.81 232 GLN A CA 1
ATOM 1869 C C . GLN A 1 232 ? -11.738 7.131 -9.926 1.00 84.81 232 GLN A C 1
ATOM 1871 O O . GLN A 1 232 ? -12.640 7.626 -10.593 1.00 84.81 232 GLN A O 1
ATOM 1876 N N . ASP A 1 233 ? -10.664 6.557 -10.472 1.00 84.25 233 ASP A N 1
ATOM 1877 C CA . ASP A 1 233 ? -10.439 6.400 -11.910 1.00 84.25 233 ASP A CA 1
ATOM 1878 C C . ASP A 1 233 ? -11.052 5.096 -12.456 1.00 84.25 233 ASP A C 1
ATOM 1880 O O . ASP A 1 233 ? -10.825 4.729 -13.606 1.00 84.25 233 ASP A O 1
ATOM 1884 N N . GLY A 1 234 ? -11.790 4.348 -11.625 1.00 87.12 234 GLY A N 1
ATOM 1885 C CA . GLY A 1 234 ? -12.302 3.016 -11.954 1.00 87.12 234 GLY A CA 1
ATOM 1886 C C . GLY A 1 234 ? -11.230 1.922 -11.931 1.00 87.12 234 GLY A C 1
ATOM 1887 O O . GLY A 1 234 ? -11.465 0.820 -12.429 1.00 87.12 234 GLY A O 1
ATOM 1888 N N . ILE A 1 235 ? -10.051 2.204 -11.365 1.00 88.81 235 ILE A N 1
ATOM 1889 C CA . ILE A 1 235 ? -8.903 1.296 -11.387 1.00 88.81 235 ILE A CA 1
ATOM 1890 C C . ILE A 1 235 ? -8.786 0.528 -10.070 1.00 88.81 235 ILE A C 1
ATOM 1892 O O . ILE A 1 235 ? -8.512 1.085 -9.008 1.00 88.81 235 ILE A O 1
ATOM 1896 N N . PHE A 1 236 ? -8.920 -0.795 -10.168 1.00 89.94 236 PHE A N 1
ATOM 1897 C CA . PHE A 1 236 ? -8.743 -1.732 -9.060 1.00 89.94 236 PHE A CA 1
ATOM 1898 C C . PHE A 1 236 ? -7.425 -2.485 -9.228 1.00 89.94 236 PHE A C 1
ATOM 1900 O O . PHE A 1 236 ? -7.275 -3.294 -10.141 1.00 89.94 236 PHE A O 1
ATOM 1907 N N . LYS A 1 237 ? -6.466 -2.227 -8.336 1.00 90.62 237 LYS A N 1
ATOM 1908 C CA . LYS A 1 237 ? -5.090 -2.753 -8.392 1.00 90.62 237 LYS A CA 1
ATOM 1909 C C . LYS A 1 237 ? -4.964 -4.151 -7.771 1.00 90.62 237 LYS A C 1
ATOM 1911 O O . LYS A 1 237 ? -4.138 -4.395 -6.895 1.00 90.62 237 LYS A O 1
ATOM 1916 N N . GLY A 1 238 ? -5.847 -5.055 -8.187 1.00 91.19 238 GLY A N 1
ATOM 1917 C CA . GLY A 1 238 ? -5.905 -6.439 -7.721 1.00 91.19 238 GLY A CA 1
ATOM 1918 C C . GLY A 1 238 ? -5.182 -7.420 -8.643 1.00 91.19 238 GLY A C 1
ATOM 1919 O O . GLY A 1 238 ? -4.481 -7.045 -9.580 1.00 91.19 238 GLY A O 1
ATOM 1920 N N . SER A 1 239 ? -5.398 -8.716 -8.407 1.00 92.19 239 SER A N 1
ATOM 1921 C CA . SER A 1 239 ? -4.835 -9.789 -9.239 1.00 92.19 239 SER A CA 1
ATOM 1922 C C . SER A 1 239 ? -5.319 -9.762 -10.692 1.00 92.19 239 SER A C 1
ATOM 1924 O O . SER A 1 239 ? -4.637 -10.278 -11.569 1.00 92.19 239 SER A O 1
ATOM 1926 N N . ASN A 1 240 ? -6.470 -9.142 -10.960 1.00 90.31 240 ASN A N 1
ATOM 1927 C CA . ASN A 1 240 ? -6.994 -8.903 -12.308 1.00 90.31 240 ASN A CA 1
ATOM 1928 C C . ASN A 1 240 ? -6.104 -7.970 -13.148 1.00 90.31 240 ASN A C 1
ATOM 1930 O O . ASN A 1 240 ? -6.251 -7.936 -14.363 1.00 90.31 240 ASN A O 1
ATOM 1934 N N . SER A 1 241 ? -5.197 -7.222 -12.515 1.00 93.31 241 SER A N 1
ATOM 1935 C CA . SER A 1 241 ? -4.257 -6.324 -13.190 1.00 93.31 241 SER A CA 1
ATOM 1936 C C . SER A 1 241 ? -2.862 -6.923 -13.359 1.00 93.31 241 SER A C 1
ATOM 1938 O O . SER A 1 241 ? -1.958 -6.225 -13.813 1.00 93.31 241 SER A O 1
ATOM 1940 N N . CYS A 1 242 ? -2.644 -8.180 -12.960 1.00 94.56 242 CYS A N 1
ATOM 1941 C CA . CYS A 1 242 ? -1.345 -8.827 -13.109 1.00 94.56 242 CYS A CA 1
ATOM 1942 C C . CYS A 1 242 ? -0.936 -8.879 -14.590 1.00 94.56 242 CYS A C 1
ATOM 1944 O O . CYS A 1 242 ? -1.679 -9.389 -15.422 1.00 94.56 242 CYS A O 1
ATOM 1946 N N . MET A 1 243 ? 0.270 -8.401 -14.899 1.00 93.94 243 MET A N 1
ATOM 1947 C CA . MET A 1 243 ? 0.865 -8.464 -16.238 1.00 93.94 243 MET A CA 1
ATOM 1948 C C . MET A 1 243 ? 2.070 -9.403 -16.321 1.00 93.94 243 MET A C 1
ATOM 1950 O O . MET A 1 243 ? 2.333 -9.948 -17.381 1.00 93.94 243 MET A O 1
ATOM 1954 N N . SER A 1 244 ? 2.819 -9.594 -15.233 1.00 93.44 244 SER A N 1
ATOM 1955 C CA . SER A 1 244 ? 3.999 -10.467 -15.222 1.00 93.44 244 SER A CA 1
ATOM 1956 C C . SER A 1 244 ? 4.233 -11.048 -13.829 1.00 93.44 244 SER A C 1
ATOM 1958 O O . SER A 1 244 ? 3.862 -10.450 -12.812 1.00 93.44 244 SER A O 1
ATOM 1960 N N . ARG A 1 245 ? 4.838 -12.238 -13.770 1.00 93.62 245 ARG A N 1
ATOM 1961 C CA . ARG A 1 245 ? 5.251 -12.854 -12.503 1.00 93.62 245 ARG A CA 1
ATOM 1962 C C . ARG A 1 245 ? 6.553 -12.211 -12.031 1.00 93.62 245 ARG A C 1
ATOM 1964 O O . ARG A 1 245 ? 7.460 -11.971 -12.819 1.00 93.62 245 ARG A O 1
ATOM 1971 N N . LEU A 1 246 ? 6.662 -11.979 -10.726 1.00 95.25 246 LEU A N 1
ATOM 1972 C CA . LEU A 1 246 ? 7.897 -11.486 -10.121 1.00 95.25 246 LEU A CA 1
ATOM 1973 C C . LEU A 1 246 ? 8.773 -12.663 -9.695 1.00 95.25 246 LEU A C 1
ATOM 1975 O O . LEU A 1 246 ? 8.350 -13.520 -8.917 1.00 95.25 246 LEU A O 1
ATOM 1979 N N . LYS A 1 247 ? 10.017 -12.691 -10.173 1.00 96.00 247 LYS A N 1
ATOM 1980 C CA . LYS A 1 247 ? 11.022 -13.651 -9.722 1.00 96.00 247 LYS A CA 1
ATOM 1981 C C . LYS A 1 247 ? 11.708 -13.117 -8.470 1.00 96.00 247 LYS A C 1
ATOM 1983 O O . LYS A 1 247 ? 12.476 -12.161 -8.534 1.00 96.00 247 LYS A O 1
ATOM 1988 N N . LEU A 1 248 ? 11.443 -13.743 -7.328 1.00 96.38 248 LEU A N 1
ATOM 1989 C CA . LEU A 1 248 ? 12.102 -13.373 -6.078 1.00 96.38 248 LEU A CA 1
ATOM 1990 C C . LEU A 1 248 ? 13.565 -13.829 -6.086 1.00 96.38 248 LEU A C 1
ATOM 1992 O O . LEU A 1 248 ? 13.829 -15.028 -6.223 1.00 96.38 248 LEU A O 1
ATOM 1996 N N . ILE A 1 249 ? 14.487 -12.883 -5.903 1.00 94.56 249 ILE A N 1
ATOM 1997 C CA . ILE A 1 249 ? 15.938 -13.118 -5.830 1.00 94.56 249 ILE A CA 1
ATOM 1998 C C . ILE A 1 249 ? 16.482 -12.817 -4.436 1.00 94.56 249 ILE A C 1
ATOM 2000 O O . ILE A 1 249 ? 16.021 -11.837 -3.806 1.00 94.56 249 ILE A O 1
#

Secondary structure (DSSP, 8-state):
-----------SSSSSSS-S-------HHHHHHHHHHHHHHS---PPPEEE-GGGG-GGGS----EE-SSTT-EEEEEEE-HHHHHHHHHHHHHHTSTT-PBP--S-EEEEEE-HHHIIIIIGGGT--HHHHHHHHHHTTGGG---EEEEEEEEEEEGGGTS-S----PPPGGGEEEEEEEEEE-TTSHHHHHHHHHHHHHHHTT--GGG--TT----EEEEEESSS---GGGT---SGGGEEEEEEE-

pLDDT: mean 82.54, std 23.14, range [30.33, 98.88]

Foldseek 3Di:
DDDDDDDDPDDDDDPPPPPPDPDDPPDVVNVVVVVVCVLVPPPDPFDAAAFEPQQLQLVVDDQDAQQDPDQFSFFHWRWTDQPRLQVRLVVCCVPPVVVQWDFPDSTKTWTLGGSCCVPVFQVVLVNDSVNLVVLCVVLVVSNQDKDQWAKFKDWDFLVVVPDPDDDDDDDPVRIKMWIKRFMDSVVCSSLVSLVVSLVVSVVSVTDNVSGDSPLGGIIITRTINPDDDDVVNVDRRHPVRGNGGYHYD

Organism: NCBI:txid133412

Radius of gyration: 24.68 Å; chains: 1; bounding box: 90×53×52 Å

Sequence (249 aa):
MLRIAWFVYTVAVQATLIVQNNNQLVDLNSARIELGNEFQKSGLNTPDFSLSKDIYKADKVEFIKHEGDEAFGKYLAMNIPYQPVKNLFDAVNKTIGNDKLNNPGSEAHITIITPPEYEFVLKKAGVTIEEVNDIAQRAKIQKAKFEAFCLGRSCVEESALRDRGSSSRFSDSDRLCTYFIVVKDTNKDLLRIRKRIFDLYVSKGGERSWFDPKAFWPHITIGFDIRDFHIQDGIFKGSNSCMSRLKLI

InterPro domains:
  IPR054498 Swiss Army Knife, 2H phosphoesterase domain [PF22547] (75-230)